Protein AF-A0AAW7D7A1-F1 (afdb_monomer)

Nearest PDB structures (foldseek):
  3n6w-assembly1_A-2  TM=3.115E-01  e=2.796E-02  Homo sapiens
  3o2g-assembly1_A  TM=3.127E-01  e=3.873E-02  Homo sapiens
  3k8r-assembly1_B  TM=3.706E-01  e=2.327E-01  Rhodospirillum rubrum ATCC 1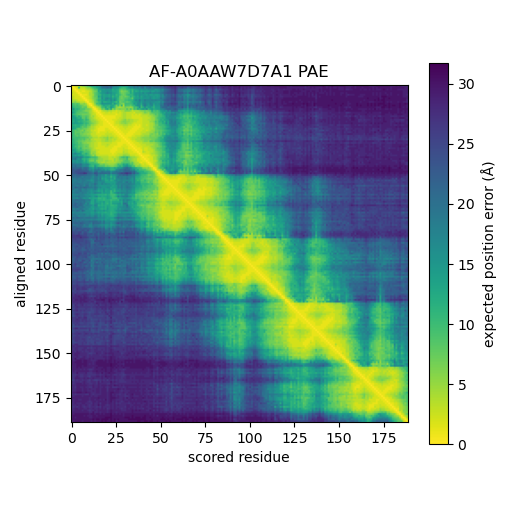1170
  2x8n-assembly1_A  TM=5.891E-01  e=9.050E-01  Chromobacterium violaceum ATCC 12472
  5xpy-assembly1_A  TM=3.667E-01  e=2.594E-01  Mus musculus

Solvent-accessible surface area (backbone atoms only — not comparable to full-atom values): 11099 Å² total; per-residue (Å²): 131,64,62,71,59,55,47,46,76,66,49,80,64,74,47,76,46,75,41,77,86,80,32,32,40,38,36,26,38,53,86,68,52,76,47,78,44,67,43,53,63,56,46,49,75,68,50,80,69,74,48,77,48,75,42,77,90,80,32,32,38,39,36,28,38,56,86,67,54,75,47,77,45,62,45,55,61,56,47,53,74,70,47,76,68,72,47,80,46,75,41,78,90,77,33,28,40,37,36,27,33,62,85,68,52,74,44,78,45,74,36,54,63,58,50,58,75,67,50,77,72,69,50,80,46,76,41,77,90,77,28,30,40,38,39,28,36,71,85,67,54,73,47,77,45,62,45,51,58,56,48,50,75,67,48,74,69,73,48,78,48,76,40,78,90,78,29,30,40,38,34,27,35,57,84,68,53,75,47,77,45,77,41,68,74,72,63,78,126

Mean predicted aligned error: 17.78 Å

Secondary structure (DSSP, 8-state):
--HHHHHHTT---SEEEEETTTTEEEEE-TTS-EEEEEHHHHHHTT----EEEEETTTTEEEEE-TTS-EEEEEHHHHHHHH-S-SEEEEETTTTEEEEE-TTS-EEEEE-HHHHHHH----EEEEETTTTEEEEE-TT--EEEEEHHHHHHHH---SEEEEETTTTEEEEE-TTS-EEEEE-TTTS--

Foldseek 3Di:
DPVVVVCLVPFAWDDWDQPPVQQWIWTAGSVRDIDIDRRVVVCLVPDFWDDWDADPVQQWIWTAGSVRDIDIDRNVVVCLVVFFWDDWDDDVVQQWIWTAGSVRDIDIDRCPVVVLVPFFWDDWDDDVVQQWIWTATSVRDIDIDRNVVVCLVPFFWDDWDQDPPQQWIWTQTSVRDIDIDRRVPVDDD

Structure (mmCIF, N/CA/C/O backbone):
data_AF-A0AAW7D7A1-F1
#
_entry.id   AF-A0AAW7D7A1-F1
#
loop_
_atom_site.group_PDB
_atom_site.id
_atom_site.type_symbol
_atom_site.label_atom_id
_atom_site.label_alt_id
_atom_site.label_comp_id
_atom_site.label_asym_id
_atom_site.label_entity_id
_atom_site.label_seq_id
_atom_site.pdbx_PDB_ins_code
_atom_site.Cartn_x
_atom_site.Cartn_y
_atom_site.Cartn_z
_atom_site.occupancy
_atom_site.B_iso_or_equiv
_atom_site.auth_seq_id
_atom_site.auth_comp_id
_atom_site.auth_asym_id
_atom_site.auth_atom_id
_atom_site.pdbx_PDB_model_num
ATOM 1 N N . LEU A 1 1 ? -18.584 -16.983 97.267 1.00 62.00 1 LEU A N 1
ATOM 2 C CA . LEU A 1 1 ? -18.309 -16.414 95.934 1.00 62.00 1 LEU A CA 1
ATOM 3 C C . LEU A 1 1 ? -19.047 -17.278 94.933 1.00 62.00 1 LEU A C 1
ATOM 5 O O . LEU A 1 1 ? -18.775 -18.470 94.884 1.00 62.00 1 LEU A O 1
ATOM 9 N N . ASP A 1 2 ? -20.029 -16.722 94.239 1.00 81.62 2 ASP A N 1
ATOM 10 C CA . ASP A 1 2 ? -20.748 -17.454 93.200 1.00 81.62 2 ASP A CA 1
ATOM 11 C C . ASP A 1 2 ? -19.884 -17.472 91.934 1.00 81.62 2 ASP A C 1
ATOM 13 O O . ASP A 1 2 ? -19.889 -16.525 91.149 1.00 81.62 2 ASP A O 1
ATOM 17 N N . LEU A 1 3 ? -19.076 -18.525 91.789 1.00 75.12 3 LEU A N 1
ATOM 18 C CA . LEU A 1 3 ? -18.168 -18.671 90.653 1.00 75.12 3 LEU A CA 1
ATOM 19 C C . LEU A 1 3 ? -18.922 -18.741 89.321 1.00 75.12 3 LEU A C 1
ATOM 21 O O . LEU A 1 3 ? -18.373 -18.314 88.313 1.00 75.12 3 LEU A O 1
ATOM 25 N N . ALA A 1 4 ? -20.174 -19.210 89.310 1.00 74.88 4 ALA A N 1
ATOM 26 C CA . ALA A 1 4 ? -20.976 -19.243 88.093 1.00 74.88 4 ALA A CA 1
ATOM 27 C C . ALA A 1 4 ? -21.345 -17.825 87.637 1.00 74.88 4 ALA A C 1
ATOM 29 O O . ALA A 1 4 ? -21.269 -17.527 86.448 1.00 74.88 4 ALA A O 1
ATOM 30 N N . ASN A 1 5 ? -21.674 -16.931 88.573 1.00 74.06 5 ASN A N 1
ATOM 31 C CA . ASN A 1 5 ? -21.885 -15.519 88.252 1.00 74.06 5 ASN A CA 1
ATOM 32 C C . ASN A 1 5 ? -20.583 -14.805 87.871 1.00 74.06 5 ASN A C 1
ATOM 34 O O . ASN A 1 5 ? -20.585 -14.036 86.919 1.00 74.06 5 ASN A O 1
ATOM 38 N N . VAL A 1 6 ? -19.466 -15.076 88.555 1.00 73.94 6 VAL A N 1
ATOM 39 C CA . VAL A 1 6 ? -18.170 -14.457 88.211 1.00 73.94 6 VAL A CA 1
ATOM 40 C C . VAL A 1 6 ? -17.712 -14.855 86.805 1.00 73.94 6 VAL A C 1
ATOM 42 O O . VAL A 1 6 ? -17.220 -13.998 86.078 1.00 73.94 6 VAL A O 1
ATOM 45 N N . VAL A 1 7 ? -17.888 -16.120 86.410 1.00 69.62 7 VAL A N 1
ATOM 46 C CA . VAL A 1 7 ? -17.573 -16.590 85.050 1.00 69.62 7 VAL A CA 1
ATOM 47 C C . VAL A 1 7 ? -18.471 -15.897 84.028 1.00 69.62 7 VAL A C 1
ATOM 49 O O . VAL A 1 7 ? -17.949 -15.321 83.083 1.00 69.62 7 VAL A O 1
ATOM 52 N N . LYS A 1 8 ? -19.787 -15.828 84.265 1.00 69.19 8 LYS A N 1
ATOM 53 C CA . LYS A 1 8 ? -20.718 -15.131 83.361 1.00 69.19 8 LYS A CA 1
ATOM 54 C C . LYS A 1 8 ? -20.407 -13.646 83.174 1.00 69.19 8 LYS A C 1
ATOM 56 O O . LYS A 1 8 ? -20.625 -13.126 82.094 1.00 69.19 8 LYS A O 1
ATOM 61 N N . THR A 1 9 ? -19.905 -12.945 84.193 1.00 67.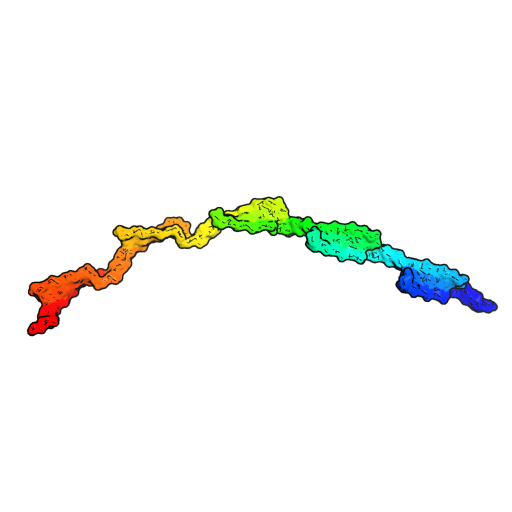38 9 THR A N 1
ATOM 62 C CA . THR A 1 9 ? -19.583 -11.513 84.056 1.00 67.38 9 THR A CA 1
ATOM 63 C C . THR A 1 9 ? -18.199 -11.239 83.453 1.00 67.38 9 THR A C 1
ATOM 65 O O . THR A 1 9 ? -17.861 -10.073 83.277 1.00 67.38 9 THR A O 1
ATOM 68 N N . HIS A 1 10 ? -17.371 -12.265 83.212 1.00 70.94 10 HIS A N 1
ATOM 69 C CA . HIS A 1 10 ? -16.018 -12.124 82.638 1.00 70.94 10 HIS A CA 1
ATOM 70 C C . HIS A 1 10 ? -15.804 -12.938 81.355 1.00 70.94 10 HIS A C 1
ATOM 72 O O . HIS A 1 10 ? -14.785 -12.763 80.687 1.00 70.94 10 HIS A O 1
ATOM 78 N N . GLU A 1 11 ? -16.725 -13.836 81.015 1.00 63.81 11 GLU A N 1
ATOM 79 C CA . GLU A 1 11 ? -16.813 -14.427 79.686 1.00 63.81 11 GLU A CA 1
ATOM 80 C C . GLU A 1 11 ? -17.107 -13.302 78.689 1.00 63.81 11 GLU A C 1
ATOM 82 O O . GLU A 1 11 ? -17.905 -12.419 78.973 1.00 63.81 11 GLU A O 1
ATOM 87 N N . THR A 1 12 ? -16.395 -13.259 77.566 1.00 67.38 12 THR A N 1
ATOM 88 C CA . THR A 1 12 ? -16.516 -12.166 76.584 1.00 67.38 12 THR A CA 1
ATOM 89 C C . THR A 1 12 ? -17.252 -12.593 75.319 1.00 67.38 12 THR A C 1
ATOM 91 O O . THR A 1 12 ? -17.559 -11.755 74.472 1.00 67.38 12 THR A O 1
ATOM 94 N N . LEU A 1 13 ? -17.491 -13.900 75.163 1.00 72.06 13 LEU A N 1
ATOM 95 C CA . LEU A 1 13 ? -18.048 -14.507 73.963 1.00 72.06 13 LEU A CA 1
ATOM 96 C C . LEU A 1 13 ? -18.490 -15.944 74.251 1.00 72.06 13 LEU A C 1
ATOM 98 O O . LEU A 1 13 ? -17.653 -16.797 74.540 1.00 72.06 13 LEU A O 1
ATOM 102 N N . THR A 1 14 ? -19.787 -16.211 74.126 1.00 71.56 14 THR A N 1
ATOM 103 C CA . THR A 1 14 ? -20.369 -17.512 74.493 1.00 71.56 14 THR A CA 1
ATOM 104 C C . THR A 1 14 ? -20.424 -18.471 73.300 1.00 71.56 14 THR A C 1
ATOM 106 O O . THR A 1 14 ? -20.218 -19.675 73.439 1.00 71.56 14 THR A O 1
ATOM 109 N N . ALA A 1 15 ? -20.703 -17.948 72.103 1.00 79.25 15 ALA A N 1
ATOM 110 C CA . ALA A 1 15 ? -20.762 -18.725 70.868 1.00 79.25 15 ALA A CA 1
ATOM 111 C C . ALA A 1 15 ? -20.543 -17.830 69.644 1.00 79.25 15 ALA A C 1
ATOM 113 O O . ALA A 1 15 ? -20.895 -16.649 69.661 1.00 79.25 15 ALA A O 1
ATOM 114 N N . VAL A 1 16 ? -20.004 -18.422 68.578 1.00 87.00 16 VAL A N 1
ATOM 115 C CA . VAL A 1 16 ? -19.892 -17.822 67.245 1.00 87.00 16 VAL A CA 1
ATOM 116 C C . VAL A 1 16 ? -20.389 -18.838 66.233 1.00 87.00 16 VAL A C 1
ATOM 118 O O . VAL A 1 16 ? -19.980 -19.997 66.281 1.00 87.00 16 VAL A O 1
ATOM 121 N N . ASP A 1 17 ? -21.234 -18.387 65.318 1.00 91.50 17 ASP A N 1
ATOM 122 C CA . ASP A 1 17 ? -21.757 -19.175 64.214 1.00 91.50 17 ASP A CA 1
ATOM 123 C C . ASP A 1 17 ? -21.556 -18.425 62.895 1.00 91.50 17 ASP A C 1
ATOM 125 O O . ASP A 1 17 ? -21.795 -17.217 62.805 1.00 91.50 17 ASP A O 1
ATOM 129 N N . LEU A 1 18 ? -21.077 -19.143 61.881 1.00 91.25 18 LEU A N 1
ATOM 130 C CA . LEU A 1 18 ? -20.906 -18.626 60.529 1.00 91.25 18 LEU A CA 1
ATOM 131 C C . LEU A 1 18 ? -21.950 -19.281 59.631 1.00 91.25 18 LEU A C 1
ATOM 133 O O . LEU A 1 18 ? -21.811 -20.449 59.263 1.00 91.25 18 LEU A O 1
ATOM 137 N N . ASP A 1 19 ? -22.932 -18.497 59.200 1.00 91.31 19 ASP A N 1
ATOM 138 C CA . ASP A 1 19 ? -23.836 -18.907 58.136 1.00 91.31 19 ASP A CA 1
ATOM 139 C C . ASP A 1 19 ? -23.214 -18.517 56.793 1.00 91.31 19 ASP A C 1
ATOM 141 O O . ASP A 1 19 ? -23.360 -17.392 56.308 1.00 91.31 19 ASP A O 1
ATOM 145 N N . ALA A 1 20 ? -22.485 -19.458 56.195 1.00 85.94 20 ALA A N 1
ATOM 146 C CA . ALA A 1 20 ? -21.847 -19.258 54.898 1.00 85.94 20 ALA A CA 1
ATOM 147 C C . ALA A 1 20 ? -22.861 -19.085 53.752 1.00 85.94 20 ALA A C 1
ATOM 149 O O . ALA A 1 20 ? -22.531 -18.452 52.752 1.00 85.94 20 ALA A O 1
ATOM 150 N N . ALA A 1 21 ? -24.078 -19.626 53.880 1.00 88.00 21 ALA A N 1
ATOM 151 C CA . ALA A 1 21 ? -25.107 -19.506 52.849 1.00 88.00 21 ALA A CA 1
ATOM 152 C C . ALA A 1 21 ? -25.785 -18.130 52.893 1.00 88.00 21 ALA A C 1
ATOM 154 O O . ALA A 1 21 ? -26.033 -17.536 51.843 1.00 88.00 21 ALA A O 1
ATOM 155 N N . ALA A 1 22 ? -26.047 -17.606 54.092 1.00 88.44 22 ALA A N 1
ATOM 156 C CA . ALA A 1 22 ? -26.558 -16.248 54.276 1.00 88.44 22 ALA A CA 1
ATOM 157 C C . ALA A 1 22 ? -25.458 -15.170 54.229 1.00 88.44 22 ALA A C 1
ATOM 159 O O . ALA A 1 22 ? -25.771 -13.989 54.093 1.00 88.44 22 ALA A O 1
ATOM 160 N N . GLY A 1 23 ? -24.182 -15.552 54.356 1.00 89.12 23 GLY A N 1
ATOM 161 C CA . GLY A 1 23 ? -23.049 -14.627 54.413 1.00 89.12 23 GLY A CA 1
ATOM 162 C C . GLY A 1 23 ? -23.057 -13.765 55.677 1.00 89.12 23 GLY A C 1
ATOM 163 O O . GLY A 1 23 ? -22.789 -12.567 55.614 1.00 89.12 23 GLY A O 1
ATOM 164 N N . SER A 1 24 ? -23.387 -14.351 56.828 1.00 92.25 24 SER A N 1
ATOM 165 C CA . SER A 1 24 ? -23.449 -13.627 58.101 1.00 92.25 24 SER A CA 1
ATOM 166 C C . SER A 1 24 ? -22.684 -14.347 59.204 1.00 92.25 24 SER A C 1
ATOM 168 O O . SER A 1 24 ? -22.609 -15.576 59.233 1.00 92.25 24 SER A O 1
ATOM 170 N N . LEU A 1 25 ? -22.109 -13.567 60.116 1.00 93.19 25 LEU A N 1
ATOM 171 C CA . LEU A 1 25 ? -21.502 -14.060 61.344 1.00 93.19 25 LEU A CA 1
ATOM 172 C C . LEU A 1 25 ? -22.397 -13.663 62.513 1.00 93.19 25 LEU A C 1
ATOM 174 O O . LEU A 1 25 ? -22.620 -12.474 62.737 1.00 93.19 25 LEU A O 1
ATOM 178 N N . THR A 1 26 ? -22.877 -14.634 63.279 1.00 92.12 26 THR A N 1
ATOM 179 C CA . THR A 1 26 ? -23.647 -14.373 64.498 1.00 92.12 26 THR A CA 1
ATOM 180 C C . THR A 1 26 ? -22.804 -14.707 65.714 1.00 92.12 26 THR A C 1
ATOM 182 O O . THR A 1 26 ? -22.169 -15.757 65.763 1.00 92.12 26 THR A O 1
ATOM 185 N N . TYR A 1 27 ? -22.803 -13.833 66.716 1.00 90.38 27 TYR A N 1
ATOM 186 C CA . TYR A 1 27 ? -22.223 -14.150 68.014 1.00 90.38 27 TYR A CA 1
ATOM 187 C C . TYR A 1 27 ? -23.185 -13.859 69.158 1.00 90.38 27 TYR A C 1
ATOM 189 O O . TYR A 1 27 ? -24.019 -12.959 69.063 1.00 90.38 27 TYR A O 1
ATOM 197 N N . VAL A 1 28 ? -23.055 -14.625 70.239 1.00 88.06 28 VAL A N 1
ATOM 198 C CA . VAL A 1 28 ? -23.826 -14.444 71.474 1.00 88.06 28 VAL A CA 1
ATOM 199 C C . VAL A 1 28 ? -22.900 -13.870 72.538 1.00 88.06 28 VAL A C 1
ATOM 201 O O . VAL A 1 28 ? -21.863 -14.469 72.843 1.00 88.06 28 VAL A O 1
ATOM 204 N N . ASP A 1 29 ? -23.255 -12.701 73.071 1.00 83.50 29 ASP A N 1
ATOM 205 C CA . ASP A 1 29 ? -22.487 -12.055 74.135 1.00 83.50 29 ASP A CA 1
ATOM 206 C C . ASP A 1 29 ? -22.707 -12.734 75.501 1.00 83.50 29 ASP A C 1
ATOM 208 O O . ASP A 1 29 ? -23.436 -13.724 75.637 1.00 83.50 29 ASP A O 1
ATOM 212 N N . GLU A 1 30 ? -22.038 -12.230 76.530 1.00 76.75 30 GLU A N 1
ATOM 213 C CA . GLU A 1 30 ? -22.073 -12.775 77.889 1.00 76.75 30 GLU A CA 1
ATOM 214 C C . GLU A 1 30 ? -23.431 -12.625 78.592 1.00 76.75 30 GLU A C 1
ATOM 216 O O . GLU A 1 30 ? -23.715 -13.299 79.586 1.00 76.75 30 GLU A O 1
ATOM 221 N N . ARG A 1 31 ? -24.301 -11.757 78.064 1.00 80.62 31 ARG A N 1
ATOM 222 C CA . ARG A 1 31 ? -25.676 -11.559 78.545 1.00 80.62 31 ARG A CA 1
ATOM 223 C C . ARG A 1 31 ? -26.675 -12.443 77.803 1.00 80.62 31 ARG A C 1
ATOM 225 O O . ARG A 1 31 ? -27.847 -12.466 78.175 1.00 80.62 31 ARG A O 1
ATOM 232 N N . GLY A 1 32 ? -26.214 -13.202 76.808 1.00 82.12 32 GLY A N 1
ATOM 233 C CA . GLY A 1 32 ? -27.060 -14.020 75.947 1.00 82.12 32 GLY A CA 1
ATOM 234 C C . GLY A 1 32 ? -27.653 -13.249 74.767 1.00 82.12 32 GLY A C 1
ATOM 235 O O . GLY A 1 32 ? -28.488 -13.805 74.050 1.00 82.12 32 GLY A O 1
ATOM 236 N N . ASP A 1 33 ? -27.233 -12.000 74.540 1.00 87.12 33 ASP A N 1
ATOM 237 C CA . ASP A 1 33 ? -27.725 -11.200 73.424 1.00 87.12 33 ASP A CA 1
ATOM 238 C C . ASP A 1 33 ? -27.026 -11.631 72.130 1.00 87.12 33 ASP A C 1
ATOM 240 O O . ASP A 1 33 ? -25.797 -11.676 72.041 1.00 87.12 33 ASP A O 1
ATOM 244 N N . SER A 1 34 ? -27.816 -11.935 71.099 1.00 91.56 34 SER A N 1
ATOM 245 C CA . SER A 1 34 ? -27.296 -12.286 69.775 1.00 91.56 34 SER A CA 1
ATOM 246 C C . SER A 1 34 ? -27.028 -11.036 68.945 1.00 91.56 34 SER A C 1
ATOM 248 O O . SER A 1 34 ? -27.889 -10.162 68.824 1.00 91.56 34 SER A O 1
ATOM 250 N N . LYS A 1 35 ? -25.855 -10.971 68.317 1.00 90.25 35 LYS A N 1
ATOM 251 C CA . LYS A 1 35 ? -25.487 -9.915 67.372 1.00 90.25 35 LYS A CA 1
ATOM 252 C C . LYS A 1 35 ? -25.099 -10.526 66.039 1.00 90.25 35 LYS A C 1
ATOM 254 O O . LYS A 1 35 ? -24.290 -11.447 65.988 1.00 90.25 35 LYS A O 1
ATOM 259 N N . VAL A 1 36 ? -25.669 -9.978 64.972 1.00 92.19 36 VAL A N 1
ATOM 260 C CA . VAL A 1 36 ? -25.432 -10.416 63.596 1.00 92.19 36 VAL A CA 1
ATOM 261 C C . VAL A 1 36 ? -24.551 -9.388 62.901 1.00 92.19 36 VAL A C 1
ATOM 263 O O . VAL A 1 36 ? -24.869 -8.198 62.883 1.00 92.19 36 VAL A O 1
ATOM 266 N N . LEU A 1 37 ? -23.449 -9.854 62.327 1.00 89.25 37 LEU A N 1
ATOM 267 C CA . LEU A 1 37 ? -22.598 -9.097 61.426 1.00 89.25 37 LEU A CA 1
ATOM 268 C C . LEU A 1 37 ? -22.844 -9.590 59.999 1.00 89.25 37 LEU A C 1
ATOM 270 O O . LEU A 1 37 ? -22.558 -10.739 59.666 1.00 89.25 37 LEU A O 1
ATOM 274 N N . ASP A 1 38 ? -23.380 -8.708 59.162 1.00 89.19 38 ASP A N 1
ATOM 275 C CA . ASP A 1 38 ? -23.578 -8.961 57.738 1.00 89.19 38 ASP A CA 1
ATOM 276 C C . ASP A 1 38 ? -22.231 -8.889 57.007 1.00 89.19 38 ASP A C 1
ATOM 278 O O . ASP A 1 38 ? -21.656 -7.810 56.833 1.00 89.19 38 ASP A O 1
ATOM 282 N N . LEU A 1 39 ? -21.715 -10.048 56.594 1.00 87.12 39 LEU A N 1
ATOM 283 C CA . LEU A 1 39 ? -20.455 -10.139 55.864 1.00 87.12 39 LEU A CA 1
ATOM 284 C C . LEU A 1 39 ? -20.648 -9.896 54.365 1.00 87.12 39 LEU A C 1
ATOM 286 O O . LEU A 1 39 ? -19.684 -9.519 53.705 1.00 87.12 39 LEU A O 1
ATOM 290 N N . VAL A 1 40 ? -21.862 -10.038 53.821 1.00 82.50 40 VAL A N 1
ATOM 291 C CA . VAL A 1 40 ? -22.147 -9.764 52.402 1.00 82.50 40 VAL A CA 1
ATOM 292 C C . VAL A 1 40 ? -21.869 -8.300 52.090 1.00 82.50 40 VAL A C 1
ATOM 294 O O . VAL A 1 40 ? -21.201 -7.991 51.105 1.00 82.50 40 VAL A O 1
ATOM 297 N N . ASN A 1 41 ? -22.329 -7.390 52.947 1.00 76.31 41 ASN A N 1
ATOM 298 C CA . ASN A 1 41 ? -22.062 -5.961 52.780 1.00 76.31 41 ASN A CA 1
ATOM 299 C C . ASN A 1 41 ? -20.579 -5.608 52.984 1.00 76.31 41 ASN A C 1
ATOM 301 O O . ASN A 1 41 ? -20.039 -4.759 52.271 1.00 76.31 41 ASN A O 1
ATOM 305 N N . VAL A 1 42 ? -19.886 -6.283 53.906 1.00 77.62 42 VAL A N 1
ATOM 306 C CA . VAL A 1 42 ? -18.436 -6.102 54.096 1.00 77.62 42 VAL A CA 1
ATOM 307 C C . VAL A 1 42 ? -17.657 -6.573 52.864 1.00 77.62 42 VAL A C 1
ATOM 309 O O . VAL A 1 42 ? -16.753 -5.873 52.420 1.00 77.62 42 VAL A O 1
ATOM 312 N N . VAL A 1 43 ? -18.022 -7.710 52.269 1.00 77.12 43 VAL A N 1
ATOM 313 C CA . VAL A 1 43 ? -17.377 -8.221 51.050 1.00 77.12 43 VAL A CA 1
ATOM 314 C C . VAL A 1 43 ? -17.659 -7.299 49.865 1.00 77.12 43 VAL A C 1
ATOM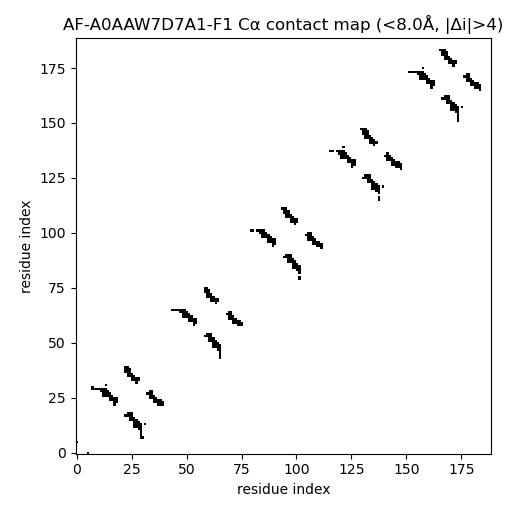 316 O O . VAL A 1 43 ? -16.715 -6.837 49.235 1.00 77.12 43 VAL A O 1
ATOM 319 N N . LYS A 1 44 ? -18.921 -6.921 49.623 1.00 73.00 44 LYS A N 1
ATOM 320 C CA . LYS A 1 44 ? -19.297 -6.008 48.525 1.00 73.00 44 LYS A CA 1
ATOM 321 C C . LYS A 1 44 ? -18.593 -4.653 48.579 1.00 73.00 44 LYS A C 1
ATOM 323 O O . LYS A 1 44 ? -18.314 -4.071 47.543 1.00 73.00 44 LYS A O 1
ATOM 328 N N . THR A 1 45 ? -18.312 -4.137 49.775 1.00 69.06 45 THR A N 1
ATOM 329 C CA . THR A 1 45 ? -17.601 -2.855 49.930 1.00 69.06 45 THR A CA 1
ATOM 330 C C . THR A 1 45 ? -16.101 -2.940 49.630 1.00 69.06 45 THR A C 1
ATOM 332 O O . THR A 1 45 ? -15.475 -1.896 49.468 1.00 69.06 45 THR A O 1
ATOM 335 N N . HIS A 1 46 ? -15.524 -4.145 49.557 1.00 69.62 46 HIS A N 1
ATOM 336 C CA . HIS A 1 46 ? -14.084 -4.364 49.366 1.00 69.62 46 HIS A CA 1
ATOM 337 C C . HIS A 1 46 ? -13.736 -5.229 48.143 1.00 69.62 46 HIS A C 1
ATOM 339 O O . HIS A 1 46 ? -12.557 -5.388 47.826 1.00 69.62 46 HIS A O 1
ATOM 345 N N . GLU A 1 47 ? -14.725 -5.804 47.464 1.00 64.94 47 GLU A N 1
ATOM 346 C CA . GLU A 1 47 ? -14.553 -6.466 46.172 1.00 64.94 47 GLU A CA 1
ATOM 347 C C . GLU A 1 47 ? -14.259 -5.399 45.101 1.00 64.94 47 GLU A C 1
ATOM 349 O O . GLU A 1 47 ? -14.754 -4.285 45.212 1.00 64.94 47 GLU A O 1
ATOM 354 N N . THR A 1 48 ? -13.399 -5.674 44.113 1.00 63.12 48 THR A N 1
ATOM 355 C CA . THR A 1 48 ? -12.855 -4.621 43.218 1.00 63.12 48 THR A CA 1
ATOM 356 C C . THR A 1 48 ? -13.111 -4.838 41.725 1.00 63.12 48 THR A C 1
ATOM 358 O O . THR A 1 48 ? -12.800 -3.955 40.927 1.00 63.12 48 THR A O 1
ATOM 361 N N . LEU A 1 49 ? -13.664 -5.987 41.316 1.00 64.12 49 LEU A N 1
ATOM 362 C CA . LEU A 1 49 ? -14.012 -6.262 39.918 1.00 64.12 49 LEU A CA 1
ATOM 363 C C . LEU A 1 49 ? -14.985 -7.446 39.827 1.00 64.12 49 LEU A C 1
ATOM 365 O O . LEU A 1 49 ? -14.608 -8.573 40.143 1.00 64.12 49 LEU A O 1
ATOM 369 N N . THR A 1 50 ? -16.222 -7.207 39.394 1.00 66.56 50 THR A N 1
ATOM 370 C CA . THR A 1 50 ? -17.291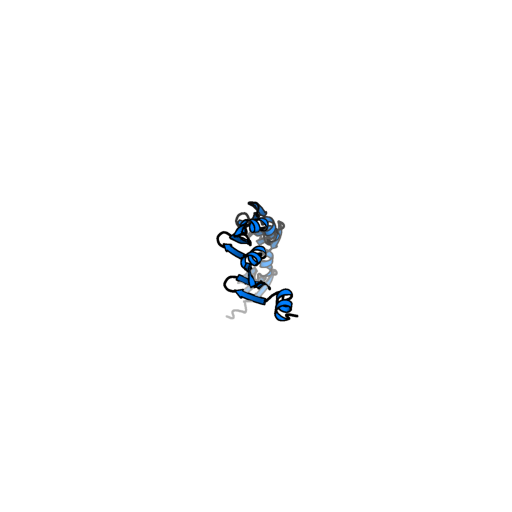 -8.225 39.396 1.00 66.56 50 THR A CA 1
ATOM 371 C C . THR A 1 50 ? -17.492 -8.898 38.038 1.00 66.56 50 THR A C 1
ATOM 373 O O . THR A 1 50 ? -17.850 -10.074 38.000 1.00 66.56 50 THR A O 1
ATOM 376 N N . ALA A 1 51 ? -17.231 -8.207 36.922 1.00 77.00 51 ALA A N 1
ATOM 377 C CA . ALA A 1 51 ? -17.309 -8.800 35.584 1.00 77.00 51 ALA A CA 1
ATOM 378 C C . ALA A 1 51 ? -16.522 -8.002 34.534 1.00 77.00 51 ALA A C 1
ATOM 380 O O . ALA A 1 51 ? -16.455 -6.773 34.592 1.00 77.00 51 ALA A O 1
ATOM 381 N N . VAL A 1 52 ? -15.984 -8.715 33.542 1.00 87.94 52 VAL A N 1
ATOM 382 C CA . VAL A 1 52 ? -15.417 -8.154 32.309 1.00 87.94 52 VAL A CA 1
ATOM 383 C C . VAL A 1 52 ? -16.041 -8.898 31.135 1.00 87.94 52 VAL A C 1
ATOM 385 O O . VAL A 1 52 ? -16.006 -10.128 31.105 1.00 87.94 52 VAL A O 1
ATOM 388 N N . ASP A 1 53 ? -16.591 -8.155 30.183 1.00 92.69 53 ASP A N 1
ATOM 389 C CA . ASP A 1 53 ? -17.205 -8.675 28.966 1.00 92.69 53 ASP A CA 1
ATOM 390 C C . ASP A 1 53 ? -16.557 -8.046 27.728 1.00 92.69 53 ASP A C 1
ATOM 392 O O . ASP A 1 53 ? -16.240 -6.852 27.711 1.00 92.69 53 ASP A O 1
ATOM 396 N N . LEU A 1 54 ? -16.337 -8.864 26.699 1.00 93.56 54 LEU A N 1
ATOM 397 C CA . LEU A 1 54 ? -15.764 -8.443 25.424 1.00 93.56 54 LEU A CA 1
ATOM 398 C C . LEU A 1 54 ? -16.814 -8.617 24.330 1.00 93.56 54 LEU A C 1
ATOM 400 O O . LEU A 1 54 ? -17.086 -9.739 23.897 1.00 93.56 54 LEU A O 1
ATOM 404 N N . ASP A 1 55 ? -17.313 -7.502 23.806 1.00 94.25 55 ASP A N 1
ATOM 405 C CA . ASP A 1 55 ? -18.092 -7.505 22.576 1.00 94.25 55 ASP A CA 1
ATOM 406 C C . ASP A 1 55 ? -17.134 -7.359 21.391 1.00 94.25 55 ASP A C 1
ATOM 408 O O . ASP A 1 55 ? -16.739 -6.258 21.000 1.00 94.25 55 ASP A O 1
ATOM 412 N N . ALA A 1 56 ? -16.738 -8.497 20.821 1.00 90.44 56 ALA A N 1
ATOM 413 C CA . ALA A 1 56 ? -15.846 -8.532 19.668 1.00 90.44 56 ALA A CA 1
ATOM 414 C C . ALA A 1 56 ? -16.482 -7.937 18.398 1.00 90.44 56 ALA A C 1
ATOM 416 O O . ALA A 1 56 ? -15.754 -7.451 17.535 1.00 90.44 56 ALA A O 1
ATOM 417 N N . ALA A 1 57 ? -17.814 -7.962 18.273 1.00 91.62 57 ALA A N 1
ATOM 418 C CA . ALA A 1 57 ? -18.507 -7.418 17.107 1.00 91.62 57 ALA A CA 1
ATOM 419 C C . ALA A 1 57 ? -18.590 -5.887 17.174 1.00 91.62 57 ALA A C 1
ATOM 421 O O . ALA A 1 57 ? -18.381 -5.217 16.162 1.00 91.62 57 ALA A O 1
ATOM 422 N N . ALA A 1 58 ? -18.849 -5.336 18.362 1.00 91.88 58 ALA A N 1
ATOM 423 C CA . ALA A 1 58 ? -18.800 -3.895 18.599 1.00 91.88 58 ALA A CA 1
ATOM 424 C C . ALA A 1 58 ? -17.369 -3.361 18.798 1.00 91.88 58 ALA A C 1
ATOM 426 O O . ALA A 1 58 ? -17.153 -2.154 18.704 1.00 91.88 58 ALA A O 1
ATOM 427 N N . GLY A 1 59 ? -16.393 -4.232 19.080 1.00 93.44 59 GLY A N 1
ATOM 428 C CA . GLY A 1 59 ? -15.018 -3.841 19.388 1.00 93.44 59 GLY A CA 1
ATOM 429 C C . GLY A 1 59 ? -14.919 -3.070 20.704 1.00 93.44 59 GLY A C 1
ATOM 430 O O . GLY A 1 59 ? -14.221 -2.060 20.785 1.00 93.44 59 GLY A O 1
ATOM 431 N N . SER A 1 60 ? -15.641 -3.511 21.732 1.00 95.12 60 SER A N 1
ATOM 432 C CA . SER A 1 60 ? -15.673 -2.839 23.032 1.00 95.12 60 SER A CA 1
ATOM 433 C C . SER A 1 60 ? -15.474 -3.819 24.177 1.00 95.12 60 SER A C 1
ATOM 435 O O . SER A 1 60 ? -15.843 -4.989 24.086 1.00 95.12 60 SER A O 1
ATOM 437 N N . LEU A 1 61 ? -14.879 -3.329 25.260 1.00 94.88 61 LEU A N 1
ATOM 438 C CA . LEU A 1 61 ? -14.743 -4.062 26.509 1.00 94.88 61 LEU A CA 1
ATOM 439 C C . LEU A 1 61 ? -15.549 -3.344 27.583 1.00 94.88 61 LEU A C 1
ATOM 441 O O . LEU A 1 61 ? -15.314 -2.167 27.845 1.00 94.88 61 LEU A O 1
ATOM 445 N N . THR A 1 62 ? -16.482 -4.047 28.213 1.00 94.06 62 THR A N 1
ATOM 446 C CA . THR A 1 62 ? -17.266 -3.509 29.324 1.00 94.06 62 THR A CA 1
ATOM 447 C C . THR A 1 62 ? -16.799 -4.156 30.613 1.00 94.06 62 THR A C 1
ATOM 449 O O . THR A 1 62 ? -16.724 -5.379 30.698 1.00 94.06 62 THR A O 1
ATOM 452 N N . TYR A 1 63 ? -16.500 -3.352 31.628 1.00 91.06 63 TYR A N 1
ATOM 453 C CA . TYR A 1 63 ? -16.340 -3.867 32.983 1.00 91.06 63 TYR A CA 1
ATOM 454 C C . TYR A 1 63 ? -17.393 -3.274 33.907 1.00 91.06 63 TYR A C 1
ATOM 456 O O . TYR A 1 63 ? -17.817 -2.131 33.724 1.00 91.06 63 TYR A O 1
ATOM 464 N N . VAL A 1 64 ? -17.805 -4.066 34.890 1.00 87.88 64 VAL A N 1
ATOM 465 C CA . VAL A 1 64 ? -18.718 -3.647 35.954 1.00 87.88 64 VAL A CA 1
ATOM 466 C C . VAL A 1 64 ? -17.912 -3.550 37.240 1.00 87.88 64 VAL A C 1
ATOM 468 O O . VAL A 1 64 ? -17.164 -4.474 37.576 1.00 87.88 64 VAL A O 1
ATOM 471 N N . ASP A 1 65 ? -18.004 -2.406 37.913 1.00 82.62 65 ASP A N 1
ATOM 472 C CA . ASP A 1 65 ? -17.339 -2.208 39.197 1.00 82.62 65 ASP A CA 1
ATOM 473 C C . ASP A 1 65 ? -18.150 -2.787 40.369 1.00 82.62 65 ASP A C 1
ATOM 475 O O . ASP A 1 65 ? -19.235 -3.359 40.209 1.00 82.62 65 ASP A O 1
ATOM 479 N N . GLU A 1 66 ? -17.610 -2.673 41.578 1.00 74.31 66 GLU A N 1
ATOM 480 C CA . GLU A 1 66 ? -18.224 -3.214 42.791 1.00 74.31 66 GLU A CA 1
ATOM 481 C C . GLU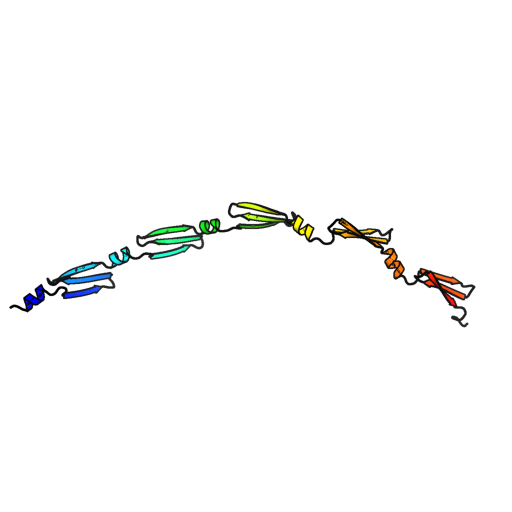 A 1 66 ? -19.559 -2.555 43.167 1.00 74.31 66 GLU A C 1
ATOM 483 O O . GLU A 1 66 ? -20.336 -3.101 43.953 1.00 74.31 66 GLU A O 1
ATOM 488 N N . ARG A 1 67 ? -19.851 -1.388 42.583 1.00 79.75 67 ARG A N 1
ATOM 489 C CA . ARG A 1 67 ? -21.089 -0.625 42.790 1.00 79.75 67 ARG A CA 1
ATOM 490 C C . ARG A 1 67 ? -22.149 -0.980 41.753 1.00 79.75 67 ARG A C 1
ATOM 492 O O . ARG A 1 67 ? -23.289 -0.534 41.878 1.00 79.75 67 ARG A O 1
ATOM 499 N N . GLY A 1 68 ? -21.795 -1.812 40.774 1.00 81.00 68 GLY A N 1
ATOM 500 C CA . GLY A 1 68 ? -22.648 -2.159 39.644 1.00 81.00 68 GLY A CA 1
ATOM 501 C C . GLY A 1 68 ? -22.572 -1.150 38.499 1.00 81.00 68 GLY A C 1
ATOM 502 O O . GLY A 1 68 ? -23.339 -1.277 37.541 1.00 81.00 68 GLY A O 1
ATOM 503 N N . ASP A 1 69 ? -21.663 -0.171 38.562 1.00 86.38 69 ASP A N 1
ATOM 504 C CA . ASP A 1 69 ? -21.511 0.812 37.499 1.00 86.38 69 ASP A CA 1
ATOM 505 C C . ASP A 1 69 ? -20.731 0.186 36.337 1.00 86.38 69 ASP A C 1
ATOM 507 O O . ASP A 1 69 ? -19.629 -0.345 36.489 1.00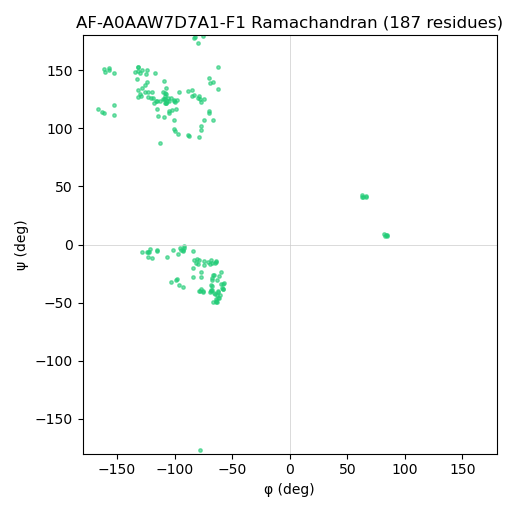 86.38 69 ASP A O 1
ATOM 511 N N . SER A 1 70 ? -21.319 0.244 35.142 1.00 91.69 70 SER A N 1
ATOM 512 C CA . SER A 1 70 ? -20.696 -0.267 33.921 1.00 91.69 70 SER A CA 1
ATOM 513 C C . SER A 1 70 ? -19.836 0.805 33.263 1.00 91.69 70 SER A C 1
ATOM 515 O O . SER A 1 70 ? -20.297 1.926 33.031 1.00 91.69 70 SER A O 1
ATOM 517 N N . LYS A 1 71 ? -18.607 0.452 32.887 1.00 91.38 71 LYS A N 1
ATOM 518 C CA . LYS A 1 71 ? -17.736 1.301 32.068 1.00 91.38 71 LYS A CA 1
ATOM 519 C C . LYS A 1 71 ? -17.361 0.587 30.785 1.00 91.38 71 LYS A C 1
ATOM 521 O O . LYS A 1 71 ? -16.831 -0.520 30.811 1.00 91.38 71 LYS A O 1
ATOM 526 N N . VAL A 1 72 ? -17.620 1.265 29.672 1.00 94.06 72 VAL A N 1
ATOM 527 C CA . VAL A 1 72 ? -17.312 0.784 28.326 1.00 94.06 72 VAL A CA 1
ATOM 528 C C . VAL A 1 72 ? -16.003 1.409 27.869 1.00 94.06 72 VAL A C 1
ATOM 530 O O . VAL A 1 72 ? -15.856 2.633 27.852 1.00 94.06 72 VAL A O 1
ATOM 533 N N . LEU A 1 73 ? -15.057 0.562 27.487 1.00 91.69 73 LEU A N 1
ATOM 534 C CA . LEU A 1 73 ? -13.828 0.940 26.819 1.00 91.69 73 LEU A CA 1
ATOM 535 C C . LEU A 1 73 ? -13.968 0.634 25.326 1.00 91.69 73 LEU A C 1
ATOM 537 O O . LEU A 1 73 ? -14.109 -0.519 24.922 1.00 91.69 73 LEU A O 1
ATOM 541 N N . ASP A 1 74 ? -13.931 1.683 24.511 1.00 92.38 74 ASP A N 1
ATOM 542 C CA . ASP A 1 74 ? -13.976 1.585 23.054 1.00 92.38 74 ASP A CA 1
ATOM 543 C C . ASP A 1 74 ? -12.606 1.153 22.516 1.00 92.38 74 ASP A C 1
ATOM 545 O O . ASP A 1 74 ? -11.666 1.951 22.439 1.00 92.38 74 ASP A O 1
ATOM 549 N N . LEU A 1 75 ? -12.485 -0.126 22.155 1.00 91.25 75 LEU A N 1
ATOM 550 C CA . LEU A 1 75 ? -11.238 -0.677 21.633 1.00 91.25 75 LEU A CA 1
ATOM 551 C C . LEU A 1 75 ? -11.018 -0.288 20.170 1.00 91.25 75 LEU A C 1
ATOM 553 O O . LEU A 1 75 ? -9.870 -0.231 19.738 1.00 91.25 75 LEU A O 1
ATOM 557 N N . VAL A 1 76 ? -12.073 0.038 19.415 1.00 86.81 76 VAL A N 1
ATOM 558 C CA . VAL A 1 76 ? -11.946 0.506 18.027 1.00 86.81 76 VAL A CA 1
ATOM 559 C C . VAL A 1 76 ? -11.169 1.816 17.990 1.00 86.81 76 VAL A C 1
ATOM 561 O O . VAL A 1 76 ? -10.243 1.964 17.194 1.00 86.81 76 VAL A O 1
ATOM 564 N N . ASN A 1 77 ? -11.496 2.758 18.872 1.00 83.88 77 ASN A N 1
ATOM 565 C CA . ASN A 1 77 ? -10.760 4.018 18.961 1.00 83.88 77 ASN A CA 1
ATOM 566 C C . ASN A 1 77 ? -9.329 3.837 19.495 1.00 83.88 77 ASN A C 1
ATOM 568 O O . ASN A 1 77 ? -8.412 4.514 19.022 1.00 83.88 77 ASN A O 1
ATOM 572 N N . VAL A 1 78 ? -9.104 2.904 20.426 1.00 84.19 78 VAL A N 1
ATOM 573 C CA . VAL A 1 78 ? -7.743 2.562 20.884 1.00 84.19 78 VAL A CA 1
ATOM 574 C C . VAL A 1 78 ? -6.907 1.992 19.736 1.00 84.19 78 VAL A C 1
ATOM 576 O O . VAL A 1 78 ? -5.764 2.401 19.558 1.00 84.19 78 VAL A O 1
ATOM 579 N N . VAL A 1 79 ? -7.469 1.099 18.920 1.00 83.19 79 VAL A N 1
ATOM 580 C CA . VAL A 1 79 ? -6.773 0.556 17.745 1.00 83.19 79 VAL A CA 1
ATOM 581 C C . VAL A 1 79 ? -6.500 1.661 16.730 1.00 83.19 79 VAL A C 1
ATOM 583 O O . VAL A 1 79 ? -5.351 1.841 16.348 1.00 83.19 79 VAL A O 1
ATOM 586 N N . LYS A 1 80 ? -7.497 2.480 16.375 1.00 78.94 80 LYS A N 1
ATOM 587 C CA . LYS A 1 80 ? -7.322 3.591 15.420 1.00 78.94 80 LYS A CA 1
ATOM 588 C C . LYS A 1 80 ? -6.257 4.604 15.835 1.00 78.94 80 LYS A C 1
ATOM 590 O O . LYS A 1 80 ? -5.603 5.178 14.980 1.00 78.94 80 LYS A O 1
ATOM 595 N N . THR A 1 81 ? -6.092 4.848 17.133 1.00 77.00 81 THR A N 1
ATOM 596 C CA . THR A 1 81 ? -5.068 5.783 17.632 1.00 77.00 81 THR A CA 1
ATOM 597 C C . THR A 1 81 ? -3.645 5.227 17.561 1.00 77.00 81 THR A C 1
ATOM 599 O O . THR A 1 81 ? -2.703 6.012 17.636 1.00 77.00 81 THR A O 1
ATOM 602 N N . HIS A 1 82 ? -3.473 3.907 17.427 1.00 77.06 82 HIS A N 1
ATOM 603 C CA . HIS A 1 82 ? -2.162 3.244 17.430 1.00 77.06 82 HIS A CA 1
ATOM 604 C C . HIS A 1 82 ? -1.847 2.480 16.135 1.00 77.06 82 HIS A C 1
ATOM 606 O O . HIS A 1 82 ? -0.711 2.050 15.934 1.00 77.06 82 HIS A O 1
ATOM 612 N N . GLU A 1 83 ? -2.832 2.286 15.264 1.00 74.50 83 GLU A N 1
ATOM 613 C CA . GLU A 1 83 ? -2.642 1.776 13.913 1.00 74.50 83 GLU A CA 1
ATOM 614 C C . GLU A 1 83 ? -1.913 2.830 13.067 1.00 74.50 83 GLU A C 1
ATOM 616 O O . GLU A 1 83 ? -2.183 4.017 13.189 1.00 74.50 83 GLU A O 1
ATOM 621 N N . THR A 1 84 ? -0.958 2.408 12.236 1.00 69.38 84 THR A N 1
ATOM 622 C CA . THR A 1 84 ? -0.102 3.314 11.436 1.00 69.38 84 THR A CA 1
ATOM 623 C C . THR A 1 84 ? -0.312 3.176 9.928 1.00 69.38 84 THR A C 1
ATOM 625 O O . THR A 1 84 ? 0.289 3.905 9.136 1.00 69.38 84 THR A O 1
ATOM 628 N N . LEU A 1 85 ? -1.128 2.205 9.508 1.00 73.81 85 LEU A N 1
ATOM 629 C CA . LEU A 1 85 ? -1.395 1.903 8.108 1.00 73.81 85 LEU A CA 1
ATOM 630 C C . LEU A 1 85 ? -2.777 1.268 7.968 1.00 73.81 85 LEU A C 1
ATOM 632 O O . LEU A 1 85 ? -2.972 0.126 8.371 1.00 73.81 85 LEU A O 1
ATOM 636 N N . THR A 1 86 ? -3.713 1.989 7.356 1.00 72.38 86 THR A N 1
ATOM 637 C CA . THR A 1 86 ? -5.113 1.545 7.255 1.00 72.38 86 THR A CA 1
ATOM 638 C C . THR A 1 86 ? -5.417 0.887 5.909 1.00 72.38 86 THR A C 1
ATOM 640 O O . THR A 1 86 ? -6.276 0.012 5.816 1.00 72.38 86 THR A O 1
ATOM 643 N N . ALA A 1 87 ? -4.716 1.285 4.843 1.00 81.12 87 ALA A N 1
ATOM 644 C CA . ALA A 1 87 ? -4.874 0.693 3.518 1.00 81.12 87 ALA A CA 1
ATOM 645 C C . ALA A 1 87 ? -3.597 0.811 2.682 1.00 81.12 87 ALA A C 1
ATOM 647 O O . ALA A 1 87 ? -2.872 1.802 2.773 1.00 81.12 87 ALA A O 1
ATOM 648 N N . LEU A 1 88 ? -3.371 -0.182 1.819 1.00 88.81 88 LEU A N 1
ATOM 649 C CA . LEU A 1 88 ? -2.288 -0.208 0.843 1.00 88.81 88 LEU A CA 1
ATOM 650 C C . LEU A 1 88 ? -2.846 -0.589 -0.531 1.00 88.81 88 LEU A C 1
ATOM 652 O O . LEU A 1 88 ? -3.514 -1.613 -0.669 1.00 88.81 88 LEU A O 1
ATOM 656 N N . GLY A 1 89 ? -2.565 0.227 -1.542 1.00 89.69 89 GLY A N 1
ATOM 657 C CA . GLY A 1 89 ? -3.000 0.019 -2.918 1.00 89.69 89 GLY A CA 1
ATOM 658 C C . GLY A 1 89 ? -1.850 0.206 -3.900 1.00 89.69 89 GLY A C 1
ATOM 659 O O . GLY A 1 89 ? -1.010 1.083 -3.727 1.00 89.69 89 GLY A O 1
ATOM 660 N N . MET A 1 90 ? -1.823 -0.616 -4.944 1.00 89.81 90 MET A N 1
ATOM 661 C CA . MET A 1 90 ? -0.867 -0.505 -6.044 1.00 89.81 90 MET A CA 1
ATOM 662 C C . MET A 1 90 ? -1.598 -0.019 -7.293 1.00 89.81 90 MET A C 1
ATOM 664 O O . MET A 1 90 ? -2.549 -0.661 -7.737 1.00 89.81 90 MET A O 1
ATOM 668 N N . ASP A 1 91 ? -1.120 1.072 -7.881 1.00 87.19 91 ASP A N 1
ATOM 669 C CA . ASP A 1 91 ? -1.491 1.473 -9.233 1.00 87.19 91 ASP A CA 1
ATOM 670 C C . ASP A 1 91 ? -0.378 1.029 -10.183 1.00 87.19 91 ASP A C 1
ATOM 672 O O . ASP A 1 91 ? 0.662 1.677 -10.312 1.00 87.19 91 ASP A O 1
ATOM 676 N N . ALA A 1 92 ? -0.592 -0.116 -10.830 1.00 80.19 92 ALA A N 1
ATOM 677 C CA . ALA A 1 92 ? 0.371 -0.680 -11.766 1.00 80.19 92 ALA A CA 1
ATOM 678 C C . ALA A 1 92 ? 0.534 0.170 -13.036 1.00 80.19 92 ALA A C 1
ATOM 680 O O . ALA A 1 92 ? 1.610 0.165 -13.626 1.00 80.19 92 ALA A O 1
ATOM 681 N N . ALA A 1 93 ? -0.507 0.897 -13.457 1.00 81.25 93 ALA A N 1
ATOM 682 C CA . ALA A 1 93 ? -0.445 1.730 -14.654 1.00 81.25 93 ALA A CA 1
ATOM 683 C C . ALA A 1 93 ? 0.352 3.013 -14.392 1.00 81.25 93 ALA A C 1
ATOM 685 O O . ALA A 1 93 ? 1.149 3.425 -15.234 1.00 81.25 93 ALA A O 1
ATOM 686 N N . ALA A 1 94 ? 0.169 3.614 -13.215 1.00 82.12 94 ALA A N 1
ATOM 687 C CA . ALA A 1 94 ? 0.958 4.762 -12.777 1.00 82.12 94 ALA A CA 1
ATOM 688 C C . ALA A 1 94 ? 2.334 4.375 -12.205 1.00 82.12 94 ALA A C 1
ATOM 690 O O . ALA A 1 94 ? 3.169 5.252 -12.000 1.00 82.12 94 ALA A O 1
ATOM 691 N N . GLY A 1 95 ? 2.577 3.091 -11.917 1.00 85.06 95 GLY A N 1
ATOM 692 C CA . GLY A 1 95 ? 3.812 2.631 -11.281 1.00 85.06 95 GLY A CA 1
ATOM 693 C C . GLY A 1 95 ? 3.984 3.209 -9.877 1.00 85.06 95 GLY A C 1
ATOM 694 O O . GLY A 1 95 ? 5.076 3.637 -9.515 1.00 85.06 95 GLY A O 1
ATOM 695 N N . SER A 1 96 ? 2.908 3.274 -9.093 1.00 90.38 96 SER A N 1
ATOM 696 C CA . SER A 1 96 ? 2.945 3.874 -7.759 1.00 90.38 96 SER A CA 1
ATOM 697 C C . SER A 1 96 ? 2.287 2.991 -6.708 1.00 90.38 96 SER A C 1
ATOM 699 O O . SER A 1 96 ? 1.393 2.187 -6.989 1.00 90.38 96 SER A O 1
ATOM 701 N N . LEU A 1 97 ? 2.750 3.152 -5.474 1.00 92.38 97 LEU A N 1
ATOM 702 C CA . LEU A 1 97 ? 2.137 2.571 -4.293 1.00 92.38 97 LEU A CA 1
ATOM 703 C C . LEU A 1 97 ? 1.473 3.698 -3.513 1.00 92.38 97 LEU A C 1
ATOM 705 O O . LEU A 1 97 ? 2.124 4.678 -3.167 1.00 92.38 97 LEU A O 1
ATOM 709 N N . THR A 1 98 ? 0.186 3.569 -3.228 1.00 92.50 98 THR A N 1
ATOM 710 C CA . THR A 1 98 ? -0.543 4.521 -2.394 1.00 92.50 98 THR A CA 1
ATOM 711 C C . THR A 1 98 ? -0.886 3.859 -1.077 1.00 92.50 98 THR A C 1
ATOM 713 O O . THR A 1 98 ? -1.423 2.751 -1.058 1.00 92.50 98 THR A O 1
ATOM 716 N N . TYR A 1 99 ? -0.598 4.537 0.024 1.00 92.00 99 TYR A N 1
ATOM 717 C CA . TYR A 1 99 ? -1.042 4.103 1.335 1.00 92.00 99 TYR A CA 1
ATOM 718 C C . TYR A 1 99 ? -1.826 5.209 2.029 1.00 92.00 99 TYR A C 1
ATOM 720 O O . TYR A 1 99 ? -1.550 6.388 1.821 1.00 92.00 99 TYR A O 1
ATOM 728 N N . VAL A 1 100 ? -2.814 4.823 2.829 1.00 89.38 100 VAL A N 1
ATOM 729 C CA . VAL A 1 100 ? -3.617 5.755 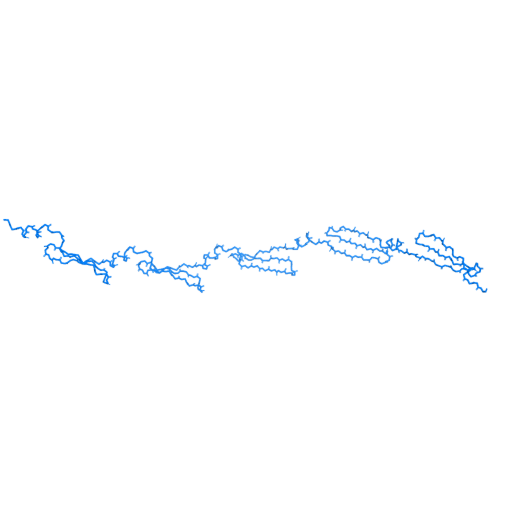3.627 1.00 89.38 100 VAL A CA 1
ATOM 730 C C . VAL A 1 100 ? -3.253 5.549 5.089 1.00 89.38 100 VAL A C 1
ATOM 732 O O . VAL A 1 100 ? -3.279 4.411 5.574 1.00 89.38 100 VAL A O 1
ATOM 735 N N . ASP A 1 101 ? -2.852 6.631 5.751 1.00 85.69 101 ASP A N 1
ATOM 736 C CA . ASP A 1 101 ? -2.549 6.614 7.180 1.00 85.69 101 ASP A CA 1
ATOM 737 C C . ASP A 1 101 ? -3.825 6.681 8.037 1.00 85.69 101 ASP A C 1
ATOM 739 O O . ASP A 1 101 ? -4.938 6.869 7.537 1.00 85.69 101 ASP A O 1
ATOM 743 N N . GLU A 1 102 ? -3.664 6.531 9.348 1.00 78.19 102 GLU A N 1
ATOM 744 C CA . GLU A 1 102 ? -4.759 6.498 10.321 1.00 78.19 102 GLU A CA 1
ATOM 745 C C . GLU A 1 102 ? -5.561 7.803 10.417 1.00 78.19 102 GLU A C 1
ATOM 747 O O . GLU A 1 102 ? -6.677 7.825 10.945 1.00 78.19 102 GLU A O 1
ATOM 752 N N . ARG A 1 103 ? -5.020 8.899 9.877 1.00 81.88 103 ARG A N 1
ATOM 753 C CA . ARG A 1 103 ? -5.682 10.207 9.804 1.00 81.88 103 ARG A CA 1
ATOM 754 C C . ARG A 1 103 ? -6.447 10.378 8.490 1.00 81.88 103 ARG A C 1
ATOM 756 O O . ARG A 1 103 ? -7.120 11.391 8.308 1.00 81.88 103 ARG A O 1
ATOM 763 N N . GLY A 1 104 ? -6.391 9.382 7.606 1.00 84.69 104 GLY A N 1
ATOM 764 C CA . GLY A 1 104 ? -6.983 9.421 6.275 1.00 84.69 104 GLY A CA 1
ATOM 765 C C . GLY A 1 104 ? -6.106 10.134 5.246 1.00 84.69 104 GLY A C 1
ATOM 766 O O . GLY A 1 104 ? -6.569 10.361 4.124 1.00 84.69 104 GLY A O 1
ATOM 767 N N . ASP A 1 105 ? -4.861 10.479 5.591 1.00 88.50 105 ASP A N 1
ATOM 768 C CA . ASP A 1 105 ? -3.951 11.127 4.656 1.00 88.50 105 ASP A CA 1
ATOM 769 C C . ASP A 1 105 ? -3.406 10.082 3.679 1.00 88.50 105 ASP A C 1
ATOM 771 O O . ASP A 1 105 ? -2.781 9.088 4.059 1.00 88.50 105 ASP A O 1
ATOM 775 N N . SER A 1 106 ? -3.622 10.327 2.389 1.00 92.06 106 SER A N 1
ATOM 776 C CA . SER A 1 106 ? -3.072 9.495 1.325 1.00 92.06 106 SER A CA 1
ATOM 777 C C . SER A 1 106 ? -1.636 9.904 1.018 1.00 92.06 106 SER A C 1
ATOM 779 O O . SER A 1 106 ? -1.350 11.079 0.764 1.00 92.06 106 SER A O 1
ATOM 781 N N . LYS A 1 107 ? -0.727 8.932 0.999 1.00 90.38 107 LYS A N 1
ATOM 782 C CA . LYS A 1 107 ? 0.660 9.118 0.579 1.00 90.38 107 LYS A CA 1
ATOM 783 C C . LYS A 1 107 ? 0.957 8.246 -0.622 1.00 90.38 107 LYS A C 1
ATOM 785 O O . LYS A 1 107 ? 0.778 7.031 -0.589 1.00 90.38 107 LYS A O 1
ATOM 790 N N . VAL A 1 108 ? 1.458 8.890 -1.667 1.00 92.00 108 VAL A N 1
ATOM 791 C CA . VAL A 1 108 ? 1.875 8.234 -2.902 1.00 92.00 108 VAL A CA 1
ATOM 792 C C . VAL A 1 108 ? 3.386 8.073 -2.877 1.00 92.00 108 VAL A C 1
ATOM 794 O O . VAL A 1 108 ? 4.128 9.047 -2.747 1.00 92.00 108 VAL A O 1
ATOM 797 N N . LEU A 1 109 ? 3.833 6.834 -3.007 1.00 88.62 109 LEU A N 1
ATOM 798 C CA . LEU A 1 109 ? 5.214 6.479 -3.257 1.00 88.62 109 LEU A CA 1
ATOM 799 C C . LEU A 1 109 ? 5.356 6.178 -4.748 1.00 88.62 109 LEU A C 1
ATOM 801 O O . LEU A 1 109 ? 4.865 5.163 -5.245 1.00 88.62 109 LEU A O 1
ATOM 805 N N . ASP A 1 110 ? 6.005 7.092 -5.460 1.00 88.12 110 ASP A N 1
ATOM 806 C CA . ASP A 1 110 ? 6.324 6.916 -6.872 1.00 88.12 110 ASP A CA 1
ATOM 807 C C . ASP A 1 110 ? 7.408 5.839 -7.023 1.00 88.12 110 ASP A C 1
ATOM 809 O O . ASP A 1 110 ? 8.553 6.017 -6.590 1.00 88.12 110 ASP A O 1
ATOM 813 N N . LEU A 1 111 ? 7.039 4.706 -7.623 1.00 85.50 111 LEU A N 1
ATOM 814 C CA . LEU A 1 111 ? 7.962 3.610 -7.894 1.00 85.50 111 LEU A CA 1
ATOM 815 C C . LEU A 1 111 ? 8.576 3.722 -9.288 1.00 85.50 111 LEU A C 1
ATOM 817 O O . LEU A 1 111 ? 9.478 2.945 -9.582 1.00 85.50 111 LEU A O 1
ATOM 821 N N . ALA A 1 112 ? 8.182 4.681 -10.132 1.00 76.94 112 ALA A N 1
ATOM 822 C CA . ALA A 1 112 ? 8.754 4.835 -11.468 1.00 76.94 112 ALA A CA 1
ATOM 823 C C . ALA A 1 112 ? 10.269 5.072 -11.403 1.00 76.94 112 ALA A C 1
ATOM 825 O O . ALA A 1 112 ? 11.017 4.526 -12.211 1.00 76.94 112 ALA A O 1
ATOM 826 N N . ASN A 1 113 ? 10.742 5.821 -10.402 1.00 68.56 113 ASN A N 1
ATOM 827 C CA . ASN A 1 113 ? 12.178 5.985 -10.166 1.00 68.56 113 ASN A CA 1
ATOM 828 C C . ASN A 1 113 ? 12.841 4.684 -9.699 1.00 68.56 113 ASN A C 1
ATOM 830 O O . ASN A 1 113 ? 13.933 4.370 -10.158 1.00 68.56 113 ASN A O 1
ATOM 834 N N . VAL A 1 114 ? 12.179 3.904 -8.840 1.00 73.38 114 VAL A N 1
ATOM 835 C CA . VAL A 1 114 ? 12.693 2.604 -8.376 1.00 73.38 114 VAL A CA 1
ATOM 836 C C . VAL A 1 114 ? 12.770 1.607 -9.534 1.00 73.38 114 VAL A C 1
ATOM 838 O O . VAL A 1 114 ? 13.760 0.891 -9.663 1.00 73.38 114 VAL A O 1
ATOM 841 N N . VAL A 1 115 ? 11.762 1.576 -10.403 1.00 74.69 115 VAL A N 1
ATOM 842 C CA . VAL A 1 115 ? 11.739 0.733 -11.603 1.00 74.69 115 VAL A CA 1
ATOM 843 C C . VAL A 1 115 ? 12.848 1.158 -12.563 1.00 74.69 115 VAL A C 1
ATOM 845 O O . VAL A 1 115 ? 13.661 0.320 -12.934 1.00 74.69 115 VAL A O 1
ATOM 848 N N . LYS A 1 116 ? 12.984 2.457 -12.863 1.00 70.19 116 LYS A N 1
ATOM 849 C CA . LYS A 1 116 ? 14.068 2.979 -13.717 1.00 70.19 116 LYS A CA 1
ATOM 850 C C . LYS A 1 116 ? 15.465 2.650 -13.197 1.00 70.19 116 LYS A C 1
ATOM 852 O O . LYS A 1 116 ? 16.342 2.351 -13.993 1.00 70.19 116 LYS A O 1
ATOM 857 N N . THR A 1 117 ? 15.697 2.684 -11.882 1.00 66.56 117 THR A N 1
ATOM 858 C CA . THR A 1 117 ? 17.015 2.317 -11.327 1.00 66.56 117 THR A CA 1
ATOM 859 C C . THR A 1 117 ? 17.343 0.827 -11.453 1.00 66.56 117 THR A C 1
ATOM 861 O O . THR A 1 117 ? 18.503 0.464 -11.285 1.00 66.56 117 THR A O 1
ATOM 864 N N . HIS A 1 118 ? 16.347 -0.033 -11.698 1.00 68.62 118 HIS A N 1
ATOM 865 C CA . HIS A 1 118 ? 16.520 -1.488 -11.791 1.00 68.62 118 HIS A CA 1
ATOM 866 C C . HIS A 1 118 ? 16.221 -2.058 -13.189 1.00 68.62 118 HIS A C 1
ATOM 868 O O . HIS A 1 118 ? 16.425 -3.252 -13.412 1.00 68.62 118 HIS A O 1
ATOM 874 N N . GLU A 1 119 ? 15.753 -1.244 -14.137 1.00 68.94 119 GLU A N 1
ATOM 875 C CA . GLU A 1 119 ? 15.718 -1.611 -15.552 1.00 68.94 119 GLU A CA 1
ATOM 876 C C . GLU A 1 119 ? 17.148 -1.732 -16.096 1.00 68.94 119 GLU A C 1
ATOM 878 O O . GLU A 1 119 ? 18.025 -0.949 -15.750 1.00 68.94 119 GLU A O 1
ATOM 883 N N . THR A 1 120 ? 17.391 -2.745 -16.932 1.00 68.31 120 THR A N 1
ATOM 884 C CA . THR A 1 120 ? 18.743 -3.120 -17.401 1.00 68.31 120 THR A CA 1
ATOM 885 C C . THR A 1 120 ? 18.905 -3.096 -18.924 1.00 68.31 120 THR A C 1
ATOM 887 O O . THR A 1 120 ? 20.007 -3.299 -19.427 1.00 68.31 120 THR A O 1
ATOM 890 N N . LEU A 1 121 ? 17.825 -2.881 -19.687 1.00 68.50 121 LEU A N 1
ATOM 891 C CA . LEU A 1 121 ? 17.873 -2.815 -21.149 1.00 68.50 121 LEU A CA 1
ATOM 892 C C . LEU A 1 121 ? 16.737 -1.945 -21.685 1.00 68.50 121 LEU A C 1
ATOM 894 O O . LEU A 1 121 ? 15.568 -2.263 -21.475 1.00 68.50 121 LEU A O 1
ATOM 898 N N . THR A 1 122 ? 17.073 -0.873 -22.403 1.00 72.69 122 THR A N 1
ATOM 899 C CA . THR A 1 122 ? 16.092 0.161 -22.773 1.00 72.69 122 THR A CA 1
ATOM 900 C C . THR A 1 122 ? 15.649 0.057 -24.229 1.00 72.69 122 THR A C 1
ATOM 902 O O . THR A 1 122 ? 14.494 0.343 -24.537 1.00 72.69 122 THR A O 1
ATOM 905 N N . ALA A 1 123 ? 16.527 -0.390 -25.136 1.00 83.31 123 ALA A N 1
ATOM 906 C CA . ALA A 1 123 ? 16.165 -0.634 -26.533 1.00 83.31 123 ALA A CA 1
ATOM 907 C C . ALA A 1 123 ? 17.159 -1.550 -27.265 1.00 83.31 123 ALA A C 1
ATOM 909 O O . ALA A 1 123 ? 18.362 -1.536 -26.997 1.00 83.31 123 ALA A O 1
ATOM 910 N N . LEU A 1 124 ? 16.645 -2.282 -28.257 1.00 90.25 124 LEU A N 1
ATOM 911 C CA . LEU A 1 124 ? 17.423 -2.989 -29.274 1.00 90.25 124 LEU A CA 1
ATOM 912 C C . LEU A 1 124 ? 16.990 -2.504 -30.659 1.00 90.25 124 LEU A C 1
ATOM 914 O O . LEU A 1 124 ? 15.802 -2.522 -30.981 1.00 90.25 124 LEU A O 1
ATOM 918 N N . GLY A 1 125 ? 17.955 -2.084 -31.473 1.00 91.88 125 GLY A N 1
ATOM 919 C CA . GLY A 1 125 ? 17.743 -1.635 -32.846 1.00 91.88 125 GLY A CA 1
ATOM 920 C C . GLY A 1 125 ? 18.636 -2.398 -33.815 1.00 91.88 125 GLY A C 1
ATOM 921 O O . GLY A 1 125 ? 19.837 -2.520 -33.588 1.00 91.88 125 GLY A O 1
ATOM 922 N N . MET A 1 126 ? 18.055 -2.902 -34.901 1.00 92.44 126 MET A N 1
ATOM 923 C CA . MET A 1 126 ? 18.791 -3.565 -35.977 1.00 92.44 126 MET A CA 1
ATOM 924 C C . MET A 1 126 ? 18.887 -2.630 -37.180 1.00 92.44 126 MET A C 1
ATOM 926 O O . MET A 1 126 ? 17.861 -2.213 -37.717 1.00 92.44 126 MET A O 1
ATOM 930 N N . ASP A 1 127 ? 20.107 -2.358 -37.633 1.00 92.31 127 ASP A N 1
ATOM 931 C CA . ASP A 1 127 ? 20.348 -1.778 -38.950 1.00 92.31 127 ASP A CA 1
ATOM 932 C C . ASP A 1 127 ? 20.780 -2.902 -39.893 1.00 92.31 127 ASP A C 1
ATOM 934 O O . ASP A 1 127 ? 21.931 -3.344 -39.891 1.00 92.31 127 ASP A O 1
ATOM 938 N N . ALA A 1 128 ? 19.827 -3.390 -40.686 1.00 88.19 128 ALA A N 1
ATOM 939 C CA . ALA A 1 128 ? 20.072 -4.470 -41.633 1.00 88.19 128 ALA A CA 1
ATOM 940 C C . ALA A 1 128 ? 21.009 -4.054 -42.777 1.00 88.19 128 ALA A C 1
ATOM 942 O O . ALA A 1 128 ? 21.738 -4.897 -43.292 1.00 88.19 128 ALA A O 1
ATOM 943 N N . ALA A 1 129 ? 21.004 -2.777 -43.176 1.00 89.31 129 ALA A N 1
ATOM 944 C CA . ALA A 1 129 ? 21.841 -2.294 -44.271 1.00 89.31 129 ALA A CA 1
ATOM 945 C C . ALA A 1 129 ? 23.301 -2.155 -43.827 1.00 89.31 129 ALA A C 1
ATOM 947 O O . ALA A 1 129 ? 24.209 -2.531 -44.567 1.00 89.31 129 ALA A O 1
ATOM 948 N N . ALA A 1 130 ? 23.522 -1.660 -42.607 1.00 88.12 130 ALA A N 1
ATOM 949 C CA . ALA A 1 130 ? 24.847 -1.614 -41.996 1.00 88.12 130 ALA A CA 1
ATOM 950 C C . ALA A 1 130 ? 25.296 -2.970 -41.418 1.00 88.12 130 ALA A C 1
ATOM 952 O O . ALA A 1 130 ? 26.466 -3.126 -41.080 1.00 88.12 130 ALA A O 1
ATOM 953 N N . GLY A 1 131 ? 24.385 -3.941 -41.277 1.00 90.38 131 GLY A N 1
ATOM 954 C CA . GLY A 1 131 ? 24.670 -5.238 -40.666 1.00 90.38 131 GLY A CA 1
ATOM 955 C C . GLY A 1 131 ? 25.078 -5.104 -39.201 1.00 90.38 131 GLY A C 1
ATOM 956 O O . GLY A 1 131 ? 26.034 -5.740 -38.765 1.00 90.38 131 GLY A O 1
ATOM 957 N N . SER A 1 132 ? 24.396 -4.251 -38.437 1.00 94.31 132 SER A N 1
ATOM 958 C CA . SER A 1 132 ? 24.744 -3.990 -37.039 1.00 94.31 132 SER A CA 1
ATOM 959 C C . SER A 1 132 ? 23.534 -4.059 -36.115 1.00 94.31 132 SER A C 1
ATOM 961 O O . SER A 1 132 ? 22.392 -3.814 -36.514 1.00 94.31 132 SER A O 1
ATOM 963 N N . LEU A 1 133 ? 23.802 -4.404 -34.859 1.00 94.12 133 LEU A N 1
ATOM 964 C CA . LEU A 1 133 ? 22.840 -4.342 -33.768 1.00 94.12 133 LEU A CA 1
ATOM 965 C C . LEU A 1 133 ? 23.293 -3.259 -32.794 1.00 94.12 133 LEU A C 1
ATOM 967 O O . LEU A 1 133 ? 24.401 -3.323 -32.270 1.00 94.12 133 LEU A O 1
ATOM 971 N N . THR A 1 134 ? 22.436 -2.283 -32.527 1.00 93.25 134 THR A N 1
ATOM 972 C CA . THR A 1 134 ? 22.672 -1.279 -31.488 1.00 93.25 134 THR A CA 1
ATOM 973 C C . THR A 1 134 ? 21.826 -1.620 -30.275 1.00 93.25 134 THR A C 1
ATOM 975 O O . THR A 1 134 ? 20.609 -1.781 -30.394 1.00 93.25 134 THR A O 1
ATOM 978 N N . TYR A 1 135 ? 22.461 -1.720 -29.111 1.00 91.50 135 TYR A N 1
ATOM 979 C CA . TYR A 1 135 ? 21.754 -1.760 -27.838 1.00 91.50 135 TYR A CA 1
ATOM 980 C C . TYR A 1 135 ? 21.996 -0.454 -27.083 1.00 91.50 135 TYR A C 1
ATOM 982 O O . TYR A 1 135 ? 23.104 0.087 -27.118 1.00 91.50 135 TYR A O 1
ATOM 990 N N . VAL A 1 136 ? 20.952 0.042 -26.421 1.00 89.81 136 VAL A N 1
ATOM 991 C CA . VAL A 1 136 ? 21.006 1.233 -25.564 1.00 89.81 136 VAL A CA 1
ATOM 992 C C . VAL A 1 136 ? 20.687 0.801 -24.137 1.00 89.81 136 VAL A C 1
ATOM 994 O O . VAL A 1 136 ? 19.655 0.156 -23.911 1.00 89.81 136 VAL A O 1
ATOM 997 N N . ASP A 1 137 ? 21.594 1.095 -23.207 1.00 85.75 137 ASP A N 1
ATOM 998 C CA . ASP A 1 137 ? 21.411 0.776 -21.788 1.00 85.75 137 ASP A CA 1
ATOM 999 C C . ASP A 1 137 ? 20.568 1.821 -21.043 1.00 85.75 137 ASP A C 1
ATOM 1001 O O . ASP A 1 137 ? 20.160 2.843 -21.607 1.00 85.75 137 ASP A O 1
ATOM 1005 N N . GLU A 1 138 ? 20.313 1.566 -19.758 1.00 79.38 138 GLU A N 1
ATOM 1006 C CA . GLU A 1 138 ? 19.474 2.411 -18.902 1.00 79.38 138 GLU A CA 1
ATOM 1007 C C . GLU A 1 138 ? 20.030 3.823 -18.675 1.00 79.38 138 GLU A C 1
ATOM 1009 O O . GLU A 1 138 ? 19.309 4.714 -18.217 1.00 79.38 138 GLU A O 1
ATOM 1014 N N . ARG A 1 139 ? 21.303 4.050 -19.009 1.00 81.88 139 ARG A N 1
ATOM 1015 C CA . ARG A 1 139 ? 21.976 5.352 -18.916 1.00 81.88 139 ARG A CA 1
ATOM 1016 C C . ARG A 1 139 ? 21.933 6.110 -20.238 1.00 81.88 139 ARG A C 1
ATOM 1018 O O . ARG A 1 139 ? 22.348 7.267 -20.287 1.00 81.88 139 ARG A O 1
ATOM 1025 N N . GLY A 1 140 ? 21.396 5.487 -21.287 1.00 84.75 140 GLY A N 1
ATOM 1026 C CA . GLY A 1 140 ? 21.394 6.018 -22.643 1.00 84.75 140 GLY A CA 1
ATOM 1027 C C . GLY A 1 140 ? 22.697 5.751 -23.395 1.00 84.75 140 GLY A C 1
ATOM 1028 O O . GLY A 1 140 ? 22.856 6.255 -24.512 1.00 84.75 140 GLY A O 1
ATOM 1029 N N . ASP A 1 141 ? 23.616 4.961 -22.832 1.00 88.56 141 ASP A N 1
ATOM 1030 C CA . ASP A 1 141 ? 24.859 4.624 -23.512 1.00 88.56 141 ASP A CA 1
ATOM 1031 C C . ASP A 1 141 ? 24.564 3.599 -24.611 1.00 88.56 141 ASP A C 1
ATOM 1033 O O . ASP A 1 141 ? 23.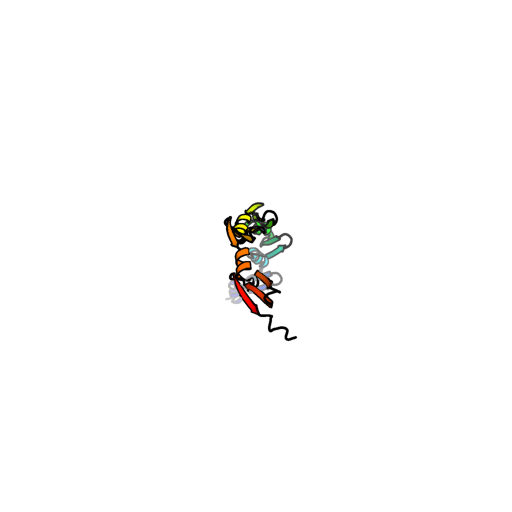966 2.542 -24.396 1.00 88.56 141 ASP A O 1
ATOM 1037 N N . SER A 1 142 ? 24.980 3.931 -25.831 1.00 92.12 142 SER A N 1
ATOM 1038 C CA . SER A 1 142 ? 24.778 3.082 -27.002 1.00 92.12 142 SER A CA 1
ATOM 1039 C C . SER A 1 142 ? 26.012 2.232 -27.263 1.00 92.12 142 SER A C 1
ATOM 1041 O O . SER A 1 142 ? 27.127 2.753 -27.354 1.00 92.12 142 SER A O 1
ATOM 1043 N N . LYS A 1 143 ? 25.818 0.930 -27.469 1.00 91.62 143 LYS A N 1
ATOM 1044 C CA . LYS A 1 143 ? 26.856 0.048 -28.005 1.00 91.62 143 LYS A CA 1
ATOM 1045 C C . LYS A 1 143 ? 26.397 -0.583 -29.302 1.00 91.62 143 LYS A C 1
ATOM 1047 O O . LYS A 1 143 ? 25.311 -1.152 -29.386 1.00 91.62 143 LYS A O 1
ATOM 1052 N N . VAL A 1 144 ? 27.274 -0.509 -30.294 1.00 93.38 144 VAL A N 1
ATOM 1053 C CA . VAL A 1 144 ? 27.071 -1.103 -31.611 1.00 93.38 144 VAL A CA 1
ATOM 1054 C C . VAL A 1 144 ? 27.855 -2.405 -31.678 1.00 93.38 144 VAL A C 1
ATOM 1056 O O . VAL A 1 144 ? 29.069 -2.425 -31.470 1.00 93.38 144 VAL A O 1
ATOM 1059 N N . LEU A 1 145 ? 27.152 -3.489 -31.972 1.00 90.50 145 LEU A N 1
ATOM 1060 C CA . LEU A 1 145 ? 27.723 -4.773 -32.328 1.00 90.50 145 LEU A CA 1
ATOM 1061 C C . LEU A 1 145 ? 27.698 -4.906 -33.852 1.00 90.50 145 LEU A C 1
ATOM 1063 O O . LEU A 1 145 ? 26.631 -4.932 -34.465 1.00 90.50 145 LEU A O 1
ATOM 1067 N N . ASP A 1 146 ? 28.879 -4.986 -34.454 1.00 90.94 146 ASP A N 1
ATOM 1068 C CA . ASP A 1 146 ? 29.043 -5.216 -35.888 1.00 90.94 146 ASP A CA 1
ATOM 1069 C C . ASP A 1 146 ? 28.791 -6.696 -36.207 1.00 90.94 146 ASP A C 1
ATOM 1071 O O . ASP A 1 146 ? 29.655 -7.555 -36.007 1.00 90.94 146 ASP A O 1
ATOM 1075 N N . LEU A 1 147 ? 27.580 -7.000 -36.677 1.00 88.38 147 LEU A N 1
ATOM 1076 C CA . LEU A 1 147 ? 27.196 -8.354 -37.062 1.00 88.38 147 LEU A CA 1
ATOM 1077 C C . LEU A 1 147 ? 27.786 -8.739 -38.419 1.00 88.38 147 LEU A C 1
ATOM 1079 O O . LEU A 1 147 ? 28.055 -9.916 -38.634 1.00 88.38 147 LEU A O 1
ATOM 1083 N N . ALA A 1 148 ? 28.035 -7.783 -39.316 1.00 82.50 148 ALA A N 1
ATOM 1084 C CA . ALA A 1 148 ? 28.656 -8.052 -40.608 1.00 82.50 148 ALA A CA 1
ATOM 1085 C C . ALA A 1 148 ? 30.073 -8.613 -40.433 1.00 82.50 148 ALA A C 1
ATOM 1087 O O . ALA A 1 148 ? 30.453 -9.560 -41.121 1.00 82.50 148 ALA A O 1
ATOM 1088 N N . ASN A 1 149 ? 30.842 -8.088 -39.479 1.00 80.81 149 ASN A N 1
ATOM 1089 C CA . ASN A 1 149 ? 32.150 -8.644 -39.142 1.00 80.81 149 ASN A CA 1
ATOM 1090 C C . ASN A 1 149 ? 32.043 -10.026 -38.469 1.00 80.81 149 ASN A C 1
ATOM 1092 O O . ASN A 1 149 ? 32.811 -10.936 -38.785 1.00 80.81 149 ASN A O 1
ATOM 1096 N N . VAL A 1 150 ? 31.061 -10.230 -37.582 1.00 80.62 150 VAL A N 1
ATOM 1097 C CA . VAL A 1 150 ? 30.806 -11.557 -36.985 1.00 80.62 150 VAL A CA 1
ATOM 1098 C C . VAL A 1 150 ? 30.468 -12.588 -38.066 1.00 80.62 150 VAL A C 1
ATOM 1100 O O . VAL A 1 150 ? 31.019 -13.684 -38.042 1.00 80.62 150 VAL A O 1
ATOM 1103 N N . VAL A 1 151 ? 29.630 -12.237 -39.042 1.00 80.00 151 VAL A N 1
ATOM 1104 C CA . VAL A 1 151 ? 29.297 -13.113 -40.175 1.00 80.00 151 VAL A CA 1
ATOM 1105 C C . VAL A 1 151 ? 30.538 -13.404 -41.019 1.00 80.00 151 VAL A C 1
ATOM 1107 O O . VAL A 1 151 ? 30.849 -14.571 -41.220 1.00 80.00 151 VAL A O 1
ATOM 1110 N N . LYS A 1 152 ? 31.317 -12.388 -41.414 1.00 75.25 152 LYS A N 1
ATOM 1111 C CA . LYS A 1 152 ? 32.550 -12.582 -42.205 1.00 75.25 152 LYS A CA 1
ATOM 1112 C C . LYS A 1 152 ? 33.571 -13.495 -41.528 1.00 75.25 152 LYS A C 1
ATOM 1114 O O . LYS A 1 152 ? 34.224 -14.283 -42.194 1.00 75.25 152 LYS A O 1
ATOM 1119 N N . THR A 1 153 ? 33.715 -13.398 -40.207 1.00 71.38 153 THR A N 1
ATOM 1120 C CA . THR A 1 153 ? 34.645 -14.258 -39.451 1.00 71.38 153 THR A CA 1
ATOM 1121 C C . THR A 1 153 ? 34.199 -15.721 -39.350 1.00 71.38 153 THR A C 1
ATOM 1123 O O . THR A 1 153 ? 35.020 -16.562 -38.989 1.00 71.38 153 THR A O 1
ATOM 1126 N N . HIS A 1 154 ? 32.932 -16.032 -39.648 1.00 73.38 154 HIS A N 1
ATOM 1127 C CA . HIS A 1 154 ? 32.360 -17.383 -39.549 1.00 73.38 154 HIS A CA 1
ATOM 1128 C C . HIS A 1 154 ? 31.794 -17.919 -40.874 1.00 73.38 154 HIS A C 1
ATOM 1130 O O . HIS A 1 154 ? 31.347 -19.067 -40.922 1.00 73.38 154 HIS A O 1
ATOM 1136 N N . GLU A 1 155 ? 31.794 -17.126 -41.947 1.00 68.94 155 GLU A N 1
ATOM 1137 C CA . GLU A 1 155 ? 31.593 -17.645 -43.300 1.00 68.94 155 GLU A CA 1
ATOM 1138 C C . GLU A 1 155 ? 32.724 -18.624 -43.649 1.00 68.94 155 GLU A C 1
ATOM 1140 O O . GLU A 1 155 ? 33.802 -18.571 -43.071 1.00 68.94 155 GLU A O 1
ATOM 1145 N N . THR A 1 156 ? 32.457 -19.583 -44.538 1.00 65.62 156 THR A N 1
ATOM 1146 C CA . THR A 1 156 ? 33.398 -20.684 -44.851 1.00 65.62 156 THR A CA 1
ATOM 1147 C C . THR A 1 156 ? 33.673 -20.849 -46.348 1.00 65.62 156 THR A C 1
ATOM 1149 O O . THR A 1 156 ? 34.515 -21.659 -46.734 1.00 65.62 156 THR A O 1
ATOM 1152 N N . LEU A 1 157 ? 32.971 -20.103 -47.212 1.00 68.31 157 LEU A N 1
ATOM 1153 C CA . LEU A 1 157 ? 33.122 -20.171 -48.665 1.00 68.31 157 LEU A CA 1
ATOM 1154 C C . LEU A 1 157 ? 32.553 -18.908 -49.321 1.00 68.31 157 LEU A C 1
ATOM 1156 O O . LEU A 1 157 ? 31.342 -18.695 -49.290 1.00 68.31 157 LEU A O 1
ATOM 1160 N N . THR A 1 158 ? 33.413 -18.090 -49.927 1.00 66.94 158 THR A N 1
ATOM 1161 C CA . THR A 1 158 ? 33.025 -16.762 -50.441 1.00 66.94 158 THR A CA 1
ATOM 1162 C C . THR A 1 158 ? 32.695 -16.793 -51.935 1.00 66.94 158 THR A C 1
ATOM 1164 O O . THR A 1 158 ? 31.806 -16.081 -52.398 1.00 66.94 158 THR A O 1
ATOM 1167 N N . ALA A 1 159 ? 33.394 -17.628 -52.707 1.00 77.25 159 ALA A N 1
ATOM 1168 C CA . ALA A 1 159 ? 33.161 -17.793 -54.140 1.00 77.25 159 ALA A CA 1
ATOM 1169 C C . ALA A 1 159 ? 33.673 -19.152 -54.628 1.00 77.25 159 ALA A C 1
ATOM 1171 O O . ALA A 1 159 ? 34.651 -19.680 -54.095 1.00 77.25 159 ALA A O 1
ATOM 1172 N N . VAL A 1 160 ? 33.030 -19.684 -55.666 1.00 83.94 160 VAL A N 1
ATOM 1173 C CA . VAL A 1 160 ? 33.454 -20.882 -56.394 1.00 83.94 160 VAL A CA 1
ATOM 1174 C C . VAL A 1 160 ? 33.449 -20.549 -57.879 1.00 83.94 160 VAL A C 1
ATOM 1176 O O . VAL A 1 160 ? 32.454 -20.032 -58.385 1.00 83.94 160 VAL A O 1
ATOM 1179 N N . ASP A 1 161 ? 34.548 -20.855 -58.550 1.00 88.00 161 ASP A N 1
ATOM 1180 C CA . ASP A 1 161 ? 34.739 -20.690 -59.983 1.00 88.00 161 ASP A CA 1
ATOM 1181 C C . ASP A 1 161 ? 35.174 -22.021 -60.601 1.00 88.00 161 ASP A C 1
ATOM 1183 O O . ASP A 1 161 ? 35.993 -22.751 -60.032 1.00 88.00 161 ASP A O 1
ATOM 1187 N N . LEU A 1 162 ? 34.597 -22.352 -61.752 1.00 87.69 162 LEU A N 1
ATOM 1188 C CA . LEU A 1 162 ? 34.898 -23.571 -62.494 1.00 87.69 162 LEU A CA 1
ATOM 1189 C C . LEU A 1 162 ? 35.527 -23.178 -63.827 1.00 87.69 162 LEU A C 1
ATOM 1191 O O . LEU A 1 162 ? 34.874 -22.567 -64.670 1.00 87.69 162 LEU A O 1
ATOM 1195 N N . ASP A 1 163 ? 36.781 -23.573 -64.021 1.00 87.12 163 ASP A N 1
ATOM 1196 C CA . ASP A 1 163 ? 37.465 -23.435 -65.299 1.00 87.12 163 ASP A CA 1
ATOM 1197 C C . ASP A 1 163 ? 37.381 -24.764 -66.052 1.00 87.12 163 ASP A C 1
ATOM 1199 O O . ASP A 1 163 ? 38.188 -25.677 -65.846 1.00 87.12 163 ASP A O 1
ATOM 1203 N N . ASP A 1 164 ? 36.384 -24.866 -66.931 1.00 80.62 164 ASP A N 1
ATOM 1204 C CA . ASP A 1 164 ? 36.158 -26.041 -67.777 1.00 80.62 164 ASP A CA 1
ATOM 1205 C C . ASP A 1 164 ? 37.319 -26.299 -68.749 1.00 80.62 164 ASP A C 1
ATOM 1207 O O . ASP A 1 164 ? 37.588 -27.448 -69.103 1.00 80.62 164 ASP A O 1
ATOM 1211 N N . ALA A 1 165 ? 38.022 -25.250 -69.189 1.00 83.31 165 ALA A N 1
ATOM 1212 C CA . ALA A 1 165 ? 39.126 -25.382 -70.135 1.00 83.31 165 ALA A CA 1
ATOM 1213 C C . ALA A 1 165 ? 40.397 -25.900 -69.449 1.00 83.31 165 ALA A C 1
ATOM 1215 O O . ALA A 1 165 ? 41.120 -26.714 -70.029 1.00 83.31 165 ALA A O 1
ATOM 1216 N N . ALA A 1 166 ? 40.658 -25.450 -68.219 1.00 82.12 166 ALA A N 1
ATOM 1217 C CA . ALA A 1 166 ? 41.754 -25.947 -67.389 1.00 82.12 166 ALA A CA 1
ATOM 1218 C C . ALA A 1 166 ? 41.402 -27.237 -66.626 1.00 82.12 166 ALA A C 1
ATOM 1220 O O . ALA A 1 166 ? 42.299 -27.886 -66.090 1.00 82.12 166 ALA A O 1
ATOM 1221 N N . GLY A 1 167 ? 40.120 -27.612 -66.564 1.00 85.88 167 GLY A N 1
ATOM 1222 C CA . GLY A 1 167 ? 39.643 -28.756 -65.790 1.00 85.88 167 GLY A CA 1
ATOM 1223 C C . GLY A 1 167 ? 39.876 -28.572 -64.293 1.00 85.88 167 GLY A C 1
ATOM 1224 O O . GLY A 1 167 ? 40.299 -29.511 -63.624 1.00 85.88 167 GLY A O 1
ATOM 1225 N N . SER A 1 168 ? 39.653 -27.371 -63.756 1.00 88.94 168 SER A N 1
ATOM 1226 C CA . SER A 1 168 ? 39.927 -27.069 -62.346 1.00 88.94 168 SER A CA 1
ATOM 1227 C C . SER A 1 168 ? 38.785 -26.310 -61.684 1.00 88.94 168 SER A C 1
ATOM 1229 O O . SER A 1 168 ? 38.091 -25.522 -62.322 1.00 88.94 168 SER A O 1
ATOM 1231 N N . LEU A 1 169 ? 38.602 -26.547 -60.388 1.00 90.31 169 LEU A N 1
ATOM 1232 C CA . LEU A 1 169 ? 37.702 -25.781 -59.534 1.00 90.31 169 LEU A CA 1
ATOM 1233 C C . LEU A 1 169 ? 38.541 -24.893 -58.623 1.00 90.31 169 LEU A C 1
ATOM 1235 O O . LEU A 1 169 ? 39.362 -25.401 -57.860 1.00 90.31 169 LEU A O 1
ATOM 1239 N N . THR A 1 170 ? 38.305 -23.589 -58.650 1.00 90.06 170 THR A N 1
ATOM 1240 C CA . THR A 1 170 ? 38.913 -22.656 -57.702 1.00 90.06 170 THR A CA 1
ATOM 1241 C C . THR A 1 170 ? 37.853 -22.178 -56.732 1.00 90.06 170 THR A C 1
ATOM 1243 O O . THR A 1 170 ? 36.787 -21.733 -57.143 1.00 90.06 170 THR A O 1
ATOM 1246 N N . TYR A 1 171 ? 38.130 -22.239 -55.435 1.00 88.75 171 TYR A N 1
ATOM 1247 C CA . TYR A 1 171 ? 37.298 -21.558 -54.454 1.00 88.75 171 TYR A CA 1
ATOM 1248 C C . TYR A 1 171 ? 38.113 -20.608 -53.593 1.00 88.75 171 TYR A C 1
ATOM 1250 O O . TYR A 1 171 ? 39.298 -20.837 -53.351 1.00 88.75 171 TYR A O 1
ATOM 1258 N N . VAL A 1 172 ? 37.464 -19.539 -53.142 1.00 86.00 172 VAL A N 1
ATOM 1259 C CA . VAL A 1 172 ? 38.046 -18.544 -52.240 1.00 86.00 172 VAL A CA 1
ATOM 1260 C C . VAL A 1 172 ? 37.420 -18.730 -50.866 1.00 86.00 172 VAL A C 1
ATOM 1262 O O . VAL A 1 172 ? 36.192 -18.684 -50.733 1.00 86.00 172 VAL A O 1
ATOM 1265 N N . ASP A 1 173 ? 38.252 -18.985 -49.858 1.00 81.31 173 ASP A N 1
ATOM 1266 C CA . ASP A 1 173 ? 37.782 -19.141 -48.482 1.00 81.31 173 ASP A CA 1
ATOM 1267 C C . ASP A 1 173 ? 37.485 -17.790 -47.805 1.00 81.31 173 ASP A C 1
ATOM 1269 O O . ASP A 1 173 ? 37.526 -16.722 -48.429 1.00 81.31 173 ASP A O 1
ATOM 1273 N N . GLU A 1 174 ? 37.121 -17.829 -46.526 1.00 72.25 174 GLU A N 1
ATOM 1274 C CA . GLU A 1 174 ? 36.726 -16.648 -45.755 1.00 72.25 174 GLU A CA 1
ATOM 1275 C C . GLU A 1 174 ? 37.870 -15.660 -45.489 1.00 72.25 174 GLU A C 1
ATOM 1277 O O . GLU A 1 174 ? 37.639 -14.515 -45.095 1.00 72.25 174 GLU A O 1
ATOM 1282 N N . ARG A 1 175 ? 39.116 -16.083 -45.721 1.00 77.19 175 ARG A N 1
ATOM 1283 C CA . ARG A 1 175 ? 40.319 -15.253 -45.561 1.00 77.19 175 ARG A CA 1
ATOM 1284 C C . ARG A 1 175 ? 40.750 -14.614 -46.874 1.00 77.19 175 ARG A C 1
ATOM 1286 O O . ARG A 1 175 ? 41.687 -13.818 -46.882 1.00 77.19 175 ARG A O 1
ATOM 1293 N N . GLY A 1 176 ? 40.056 -14.931 -47.967 1.00 80.31 176 GLY A N 1
ATOM 1294 C CA . GLY A 1 176 ? 40.440 -14.524 -49.311 1.00 80.31 176 GLY A CA 1
ATOM 1295 C C . GLY A 1 176 ? 41.478 -15.449 -49.948 1.00 80.31 176 GLY A C 1
ATOM 1296 O O . GLY A 1 176 ? 41.975 -15.132 -51.032 1.00 80.31 176 GLY A O 1
ATOM 1297 N N . ASP A 1 177 ? 41.802 -16.586 -49.322 1.00 85.44 177 ASP A N 1
ATOM 1298 C CA . ASP A 1 177 ? 42.787 -17.515 -49.861 1.00 85.44 177 ASP A CA 1
ATOM 1299 C C . ASP A 1 177 ? 42.148 -18.371 -50.961 1.00 85.44 177 ASP A C 1
ATOM 1301 O O . ASP A 1 177 ? 41.116 -19.020 -50.770 1.00 85.44 177 ASP A O 1
ATOM 1305 N N . SER A 1 178 ? 42.779 -18.381 -52.136 1.00 90.00 178 SER A N 1
ATOM 1306 C CA . SER A 1 178 ? 42.334 -19.189 -53.273 1.00 90.00 178 SER A CA 1
ATOM 1307 C C . SER A 1 178 ? 42.882 -20.608 -53.177 1.00 90.00 178 SER A C 1
ATOM 1309 O O . SER A 1 178 ? 44.092 -20.819 -53.065 1.00 90.00 178 SER A O 1
ATOM 1311 N N . LYS A 1 179 ? 41.995 -21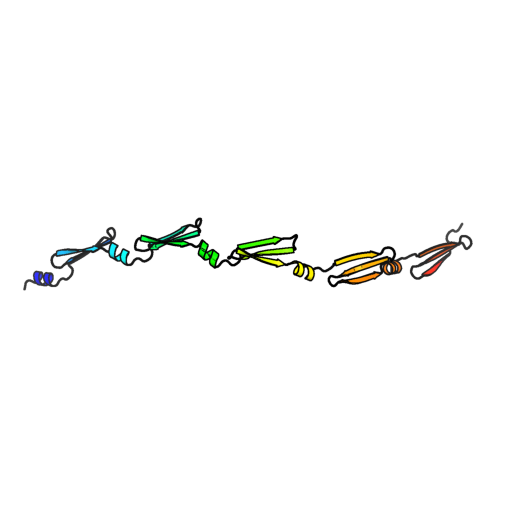.595 -53.272 1.00 87.88 179 LYS A N 1
ATOM 1312 C CA . LYS A 1 179 ? 42.326 -23.020 -53.296 1.00 87.88 179 LYS A CA 1
ATOM 1313 C C . LYS A 1 179 ? 41.876 -23.607 -54.621 1.00 87.88 179 LYS A C 1
ATOM 1315 O O . LYS A 1 179 ? 40.699 -23.550 -54.964 1.00 87.88 179 LYS A O 1
ATOM 1320 N N . VAL A 1 180 ? 42.832 -24.176 -55.347 1.00 90.31 180 VAL A N 1
ATOM 1321 C CA . VAL A 1 180 ? 42.600 -24.820 -56.641 1.00 90.31 180 VAL A CA 1
ATOM 1322 C C . VAL A 1 180 ? 42.546 -26.326 -56.434 1.00 90.31 180 VAL A C 1
ATOM 1324 O O . VAL A 1 180 ? 43.482 -26.927 -55.904 1.00 90.31 180 VAL A O 1
ATOM 1327 N N . LEU A 1 181 ? 41.449 -26.931 -56.864 1.00 87.44 181 LEU A N 1
ATOM 1328 C CA . LEU A 1 181 ? 41.284 -28.367 -56.974 1.00 87.44 181 LEU A CA 1
ATOM 1329 C C . LEU A 1 181 ? 41.365 -28.747 -58.453 1.00 87.44 181 LEU A C 1
ATOM 1331 O O . LEU A 1 181 ? 40.495 -28.394 -59.245 1.00 87.44 181 LEU A O 1
ATOM 1335 N N . ASP A 1 182 ? 42.418 -29.473 -58.814 1.00 87.50 182 ASP A N 1
ATOM 1336 C CA . ASP A 1 182 ? 42.563 -30.046 -60.149 1.00 87.50 182 ASP A CA 1
ATOM 1337 C C . ASP A 1 182 ? 41.553 -31.190 -60.339 1.00 87.50 182 ASP A C 1
ATOM 1339 O O . ASP A 1 182 ? 41.609 -32.216 -59.652 1.00 87.50 182 ASP A O 1
ATOM 1343 N N . LEU A 1 183 ? 40.616 -30.997 -61.267 1.00 83.88 183 LEU A N 1
ATOM 1344 C CA . LEU A 1 183 ? 39.582 -31.962 -61.624 1.00 83.88 183 LEU A CA 1
ATOM 1345 C C . LEU A 1 183 ? 39.952 -32.789 -62.860 1.00 83.88 183 LEU A C 1
ATOM 1347 O O . LEU A 1 183 ? 39.269 -33.781 -63.133 1.00 83.88 183 LEU A O 1
ATOM 1351 N N . ALA A 1 184 ? 41.042 -32.466 -63.565 1.00 76.12 184 ALA A N 1
ATOM 1352 C CA . ALA A 1 184 ? 41.478 -33.195 -64.758 1.00 76.12 184 ALA A CA 1
ATOM 1353 C C . ALA A 1 184 ? 41.760 -34.679 -64.459 1.00 76.12 184 ALA A C 1
ATOM 1355 O O . ALA A 1 184 ? 41.657 -35.532 -65.338 1.00 76.12 184 ALA A O 1
ATOM 1356 N N . ASN A 1 185 ? 42.057 -35.003 -63.196 1.00 67.88 185 ASN A N 1
ATOM 1357 C CA . ASN A 1 185 ? 42.291 -36.365 -62.713 1.00 67.88 185 ASN A CA 1
ATOM 1358 C C . ASN A 1 185 ? 41.094 -36.991 -61.967 1.00 67.88 185 ASN A C 1
ATOM 1360 O O . ASN A 1 185 ? 41.166 -38.161 -61.577 1.00 67.88 185 ASN A O 1
ATOM 1364 N N . VAL A 1 186 ? 40.011 -36.238 -61.744 1.00 67.56 186 VAL A N 1
ATOM 1365 C CA . VAL A 1 186 ? 38.846 -36.672 -60.946 1.00 67.56 186 VAL A CA 1
ATOM 1366 C C . VAL A 1 186 ? 37.855 -37.483 -61.783 1.00 67.56 186 VAL A C 1
ATOM 1368 O O . VAL A 1 186 ? 37.211 -38.391 -61.258 1.00 67.56 186 VAL A O 1
ATOM 1371 N N . VAL A 1 187 ? 37.798 -37.248 -63.095 1.00 62.72 187 VAL A N 1
ATOM 1372 C CA . VAL A 1 187 ? 37.062 -38.102 -64.035 1.00 62.72 187 VAL A CA 1
ATOM 1373 C C . VAL A 1 187 ? 38.067 -38.789 -64.955 1.00 62.72 187 VAL A C 1
ATOM 1375 O O . VAL A 1 187 ? 38.388 -38.298 -66.033 1.00 62.72 187 VAL A O 1
ATOM 1378 N N . LYS A 1 188 ? 38.578 -39.952 -64.528 1.00 60.12 188 LYS A N 1
ATOM 1379 C CA . LYS A 1 188 ? 39.206 -40.887 -65.470 1.00 60.12 188 LYS A CA 1
ATOM 1380 C C . LYS A 1 188 ? 38.105 -41.402 -66.391 1.00 60.12 188 LYS A C 1
ATOM 1382 O O . LYS A 1 188 ? 37.243 -42.157 -65.945 1.00 60.12 188 LYS A O 1
ATOM 1387 N N . THR A 1 189 ? 38.117 -40.933 -67.631 1.00 58.12 189 THR A N 1
ATOM 1388 C CA . THR A 1 189 ? 37.405 -41.595 -68.727 1.00 58.12 189 THR A CA 1
ATOM 1389 C C . THR A 1 189 ? 38.149 -42.851 -69.155 1.00 58.12 189 THR A C 1
ATOM 1391 O O . THR A 1 189 ? 39.390 -42.900 -68.978 1.00 58.12 189 THR A O 1
#

pLDDT: mean 82.48, std 9.11, range [58.12, 95.12]

Radius of gyration: 53.28 Å; Cα contacts (8 Å, |Δi|>4): 280; chains: 1; bounding box: 70×53×166 Å

Sequence (189 aa):
LDLANVVKTHETLTAVDLDAAAGSLTYVDERGDSKVLDLVNVVKTHETLTAVDLDAAAGSLTYVDERGDSKVLDLVNVVKTHETLTALGMDAAAGSLTYVDERGDSKVLDLANVVKTHETLTALGMDAAAGSLTYVDERGDSKVLDLANVVKTHETLTAVDLDDAAGSLTYVDERGDSKVLDLANVVKT